Protein AF-V9G722-F1 (afdb_monomer)

pLDDT: mean 84.51, std 16.1, range [33.47, 98.25]

Secondary structure (DSSP, 8-state):
--HHHHHHHHHHIIIIIHHHHHHHHHHHHHHH---TTSHIIIIIIHHHHHHHHHTHHHHHHHHHH--TTTS-HHHHHHHHHHHHHHHHHHHHHHHHHH-TT---BTTB-SSPB--TT-SS-EEE-SSSS---EEE-HHHHHHHHHHHHHHHHHHTTTS-GGGGHHHHHHHHHHHHHHHHHHHGGGS-HHHHHHHHHTTTTHHHHHHHHHHHHHHHHHHHHHHHHHHTS--TT-----

Radius of gyration: 19.18 Å; Cα contacts (8 Å, |Δi|>4): 293; chains: 1; bounding box: 49×42×54 Å

Solvent-accessible surface area (backbone atoms only — not comparable to full-atom values): 12661 Å² total; per-residue (Å²): 139,56,71,71,57,48,52,51,33,19,48,38,10,46,74,44,31,48,55,51,39,52,53,50,51,50,52,48,33,72,73,74,49,83,53,80,85,37,58,67,42,49,18,46,48,44,28,49,46,46,62,55,42,44,45,44,64,49,51,52,48,35,67,77,66,68,40,57,67,75,53,52,54,65,53,28,27,50,54,17,19,24,13,14,46,22,33,46,51,49,52,53,50,49,44,51,76,72,38,99,79,59,48,83,50,102,87,51,49,90,43,83,42,72,54,99,83,50,93,62,52,28,34,58,45,91,53,100,72,55,80,42,33,30,64,35,51,25,56,48,34,14,43,26,29,32,30,44,30,50,25,56,61,38,42,88,82,44,57,80,66,41,64,51,49,24,55,53,46,44,53,48,44,29,45,34,46,16,46,64,61,28,46,93,70,48,62,66,72,59,54,52,52,38,49,76,65,39,29,32,65,44,51,60,59,50,40,50,53,51,48,53,55,47,52,52,49,54,50,51,53,54,58,46,41,78,72,75,47,82,86,78,71,72,78,85,129

Nearest PDB structures (foldseek):
  6n4n-assembly1_F  TM=2.565E-01  e=4.577E+00  synthetic construct

Structure (mmCIF, N/CA/C/O backbone):
data_AF-V9G722-F1
#
_entry.id   AF-V9G722-F1
#
loop_
_atom_site.group_PDB
_atom_site.id
_atom_site.type_symbol
_atom_site.label_atom_id
_atom_site.label_alt_id
_atom_site.label_comp_id
_atom_site.label_asym_id
_atom_site.label_entity_id
_atom_site.label_seq_id
_atom_site.pdbx_PDB_ins_code
_atom_site.Cartn_x
_atom_site.Cartn_y
_atom_site.Cartn_z
_atom_site.occupancy
_atom_site.B_iso_or_equiv
_atom_site.auth_seq_id
_atom_site.auth_comp_id
_atom_site.auth_asym_id
_atom_site.auth_atom_id
_atom_site.pdbx_PDB_model_num
ATOM 1 N N . MET A 1 1 ? -3.765 6.484 19.184 1.00 76.06 1 MET A N 1
ATOM 2 C CA . MET A 1 1 ? -2.367 6.021 18.982 1.00 76.06 1 MET A CA 1
ATOM 3 C C . MET A 1 1 ? -1.368 7.039 19.525 1.00 76.06 1 MET A C 1
ATOM 5 O O . MET A 1 1 ? -1.721 8.205 19.628 1.00 76.06 1 MET A O 1
ATOM 9 N N . THR A 1 2 ? -0.140 6.633 19.873 1.00 87.81 2 THR A N 1
ATOM 10 C CA . THR A 1 2 ? 0.937 7.585 20.237 1.00 87.81 2 THR A CA 1
ATOM 11 C C . THR A 1 2 ? 1.828 7.900 19.034 1.00 87.81 2 THR A C 1
ATOM 13 O O . THR A 1 2 ? 2.028 7.040 18.177 1.00 87.81 2 THR A O 1
ATOM 16 N N . TRP A 1 3 ? 2.430 9.094 18.994 1.00 88.62 3 TRP A N 1
ATOM 17 C CA . TRP A 1 3 ? 3.387 9.478 17.944 1.00 88.62 3 TRP A CA 1
ATOM 18 C C . TRP A 1 3 ? 4.541 8.487 17.797 1.00 88.62 3 TRP A C 1
ATOM 20 O O . TRP A 1 3 ? 4.890 8.114 16.683 1.00 88.62 3 TRP A O 1
ATOM 30 N N . LYS A 1 4 ? 5.059 7.972 18.918 1.00 93.25 4 LYS A N 1
ATOM 31 C CA . LYS A 1 4 ? 6.102 6.939 18.925 1.00 93.25 4 LYS A CA 1
ATOM 32 C C . LYS A 1 4 ? 5.703 5.703 18.111 1.00 93.25 4 LYS A C 1
ATOM 34 O O . LYS A 1 4 ? 6.533 5.160 17.392 1.00 93.25 4 LYS A O 1
ATOM 39 N N . GLN A 1 5 ? 4.453 5.252 18.219 1.00 91.12 5 GLN A N 1
ATOM 40 C CA . GLN A 1 5 ? 3.974 4.085 17.471 1.00 91.12 5 GLN A CA 1
ATOM 41 C C . GLN A 1 5 ? 3.905 4.377 15.974 1.00 91.12 5 GLN A C 1
ATOM 43 O O . GLN A 1 5 ? 4.402 3.581 15.186 1.00 91.12 5 GLN A O 1
ATOM 48 N N . VAL A 1 6 ? 3.359 5.532 15.590 1.00 92.75 6 VAL A N 1
ATOM 49 C CA . VAL A 1 6 ? 3.295 5.948 14.181 1.00 92.75 6 VAL A CA 1
ATOM 50 C C . VAL A 1 6 ? 4.702 6.044 13.584 1.00 92.75 6 VAL A C 1
ATOM 52 O O . VAL A 1 6 ? 4.952 5.480 12.523 1.00 92.75 6 VAL A O 1
ATOM 55 N N . SER A 1 7 ? 5.656 6.659 14.291 1.00 94.69 7 SER A N 1
ATOM 56 C CA . SER A 1 7 ? 7.052 6.735 13.843 1.00 94.69 7 SER A CA 1
ATOM 57 C C . SER A 1 7 ? 7.698 5.358 13.676 1.00 94.69 7 SER A C 1
ATOM 59 O O . SER A 1 7 ? 8.423 5.148 12.710 1.00 94.69 7 SER A O 1
ATOM 61 N N . LEU A 1 8 ? 7.426 4.400 14.569 1.00 96.12 8 LEU A N 1
ATOM 62 C CA . LEU A 1 8 ? 7.925 3.027 14.420 1.00 96.12 8 LEU A CA 1
ATOM 63 C C . LEU A 1 8 ? 7.348 2.335 13.182 1.00 96.12 8 LEU A C 1
ATOM 65 O O . LEU A 1 8 ? 8.068 1.612 12.500 1.00 96.12 8 LEU A O 1
ATOM 69 N N . PHE A 1 9 ? 6.078 2.579 12.863 1.00 97.31 9 PHE A N 1
ATOM 70 C CA . PHE A 1 9 ? 5.470 2.072 11.637 1.00 97.31 9 PHE A CA 1
ATOM 71 C C . PHE A 1 9 ? 6.101 2.697 10.387 1.00 97.31 9 PHE A C 1
ATOM 73 O O . PHE A 1 9 ? 6.429 1.966 9.455 1.00 97.31 9 PHE A O 1
ATOM 80 N N . VAL A 1 10 ? 6.373 4.005 10.387 1.00 97.44 10 VAL A N 1
ATOM 81 C CA . VAL A 1 10 ? 7.139 4.649 9.303 1.00 97.44 10 VAL A CA 1
ATOM 82 C C . VAL A 1 10 ? 8.514 3.999 9.154 1.00 97.44 10 VAL A C 1
ATOM 84 O O . VAL A 1 10 ? 8.883 3.566 8.065 1.00 97.44 10 VAL A O 1
ATOM 87 N N . LEU A 1 11 ? 9.251 3.844 10.255 1.00 97.62 11 LEU A N 1
ATOM 88 C CA . LEU A 1 11 ? 10.562 3.196 10.236 1.00 97.62 11 LEU A CA 1
ATOM 89 C C . LEU A 1 11 ? 10.492 1.745 9.758 1.00 97.62 11 LEU A C 1
ATOM 91 O O . LEU A 1 11 ? 11.414 1.297 9.088 1.00 97.62 11 LEU A O 1
ATOM 95 N N . SER A 1 12 ? 9.412 1.018 10.045 1.00 97.62 12 SER A N 1
ATOM 96 C CA . SER A 1 12 ? 9.244 -0.352 9.555 1.00 97.62 12 SER A CA 1
ATOM 97 C C . SER A 1 12 ? 9.137 -0.422 8.028 1.00 97.62 12 SER A C 1
ATOM 99 O O . SER A 1 12 ? 9.677 -1.351 7.433 1.00 97.62 12 SER A O 1
ATOM 101 N N . GLY A 1 13 ? 8.551 0.589 7.375 1.00 96.56 13 GLY A N 1
ATOM 102 C CA . GLY A 1 13 ? 8.557 0.701 5.914 1.00 96.56 13 GLY A CA 1
ATOM 103 C C . GLY A 1 13 ? 9.975 0.751 5.337 1.00 96.56 13 GLY A C 1
ATOM 104 O O . GLY A 1 13 ? 10.291 0.055 4.377 1.00 96.56 13 GLY A O 1
ATOM 105 N N . VAL A 1 14 ? 10.858 1.515 5.985 1.00 95.75 14 VAL A N 1
ATOM 106 C CA . VAL A 1 14 ? 12.261 1.670 5.567 1.00 95.75 14 VAL A CA 1
ATOM 107 C C . VAL A 1 14 ? 13.105 0.448 5.935 1.00 95.75 14 VAL A C 1
ATOM 109 O O . VAL A 1 14 ? 13.835 -0.086 5.108 1.00 95.75 14 VAL A O 1
ATOM 112 N N . LEU A 1 15 ? 13.043 0.028 7.198 1.00 96.81 15 LEU A N 1
ATOM 113 C CA . LEU A 1 15 ? 14.004 -0.900 7.801 1.00 96.81 15 LEU A CA 1
ATOM 114 C C . LEU A 1 15 ? 13.581 -2.366 7.712 1.00 96.81 15 LEU A C 1
ATOM 116 O O . LEU A 1 15 ? 14.409 -3.244 7.934 1.00 96.81 15 LEU A O 1
ATOM 120 N N . VAL A 1 16 ? 12.306 -2.639 7.431 1.00 96.56 16 VAL A N 1
ATOM 121 C CA . VAL A 1 16 ? 11.767 -4.004 7.379 1.00 96.56 16 VAL A CA 1
ATOM 122 C C . VAL A 1 16 ? 11.217 -4.302 5.994 1.00 96.56 16 VAL A C 1
ATOM 124 O O . VAL A 1 16 ? 11.691 -5.233 5.351 1.00 96.56 16 VAL A O 1
ATOM 127 N N . VAL A 1 17 ? 10.264 -3.505 5.507 1.00 97.50 17 VAL A N 1
ATOM 128 C CA . VAL A 1 17 ? 9.564 -3.797 4.247 1.00 97.50 17 VAL A CA 1
ATOM 129 C C . VAL A 1 17 ? 10.535 -3.805 3.065 1.00 97.50 17 VAL A C 1
ATOM 131 O O . VAL A 1 17 ? 10.601 -4.806 2.358 1.00 97.50 17 VAL A O 1
ATOM 134 N N . ILE A 1 18 ? 11.346 -2.756 2.886 1.00 94.81 18 ILE A N 1
ATOM 135 C CA . ILE A 1 18 ? 12.300 -2.681 1.764 1.00 94.81 18 ILE A CA 1
ATOM 136 C C . ILE A 1 18 ? 13.324 -3.831 1.773 1.00 94.81 18 ILE A C 1
ATOM 138 O O . ILE A 1 18 ? 13.440 -4.513 0.749 1.00 94.81 18 ILE A O 1
ATOM 142 N N . PRO A 1 19 ? 14.062 -4.105 2.872 1.00 96.25 19 PRO A N 1
ATOM 143 C CA . PRO A 1 19 ? 15.003 -5.224 2.897 1.00 96.25 19 PRO A CA 1
ATOM 144 C C . PRO A 1 19 ? 14.339 -6.573 2.625 1.00 96.25 19 PRO A C 1
ATOM 146 O O . PRO A 1 19 ? 14.885 -7.367 1.861 1.00 96.25 19 PRO A O 1
ATOM 149 N N . LEU A 1 20 ? 13.150 -6.820 3.188 1.00 97.31 20 LEU A N 1
ATOM 150 C CA . LEU A 1 20 ? 12.414 -8.061 2.950 1.00 97.31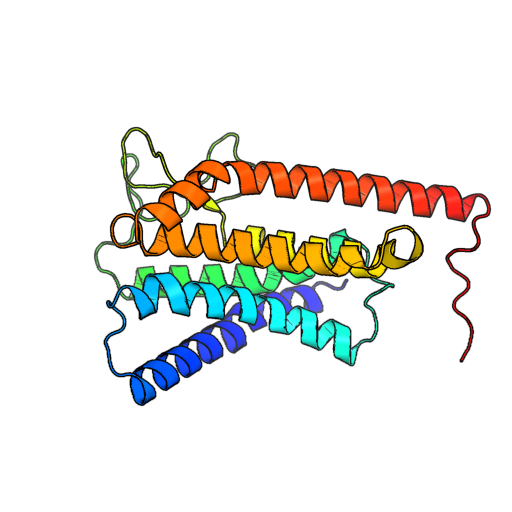 20 LEU A CA 1
ATOM 151 C C . LEU A 1 20 ? 11.995 -8.207 1.487 1.00 97.31 20 LEU A C 1
ATOM 153 O O . LEU A 1 20 ? 12.176 -9.287 0.920 1.00 97.31 20 LEU A O 1
ATOM 157 N N . THR A 1 21 ? 11.482 -7.142 0.864 1.00 96.56 21 THR A N 1
ATOM 158 C CA . THR A 1 21 ? 11.161 -7.136 -0.569 1.00 96.56 21 THR A CA 1
ATOM 159 C C . THR A 1 21 ? 12.399 -7.483 -1.385 1.00 96.56 21 THR A C 1
ATOM 161 O O . THR A 1 21 ? 12.358 -8.397 -2.206 1.00 96.56 21 THR A O 1
ATOM 164 N N . ASN A 1 22 ? 13.520 -6.810 -1.121 1.00 95.38 22 ASN A N 1
ATOM 165 C CA . ASN A 1 22 ? 14.755 -7.013 -1.870 1.00 95.38 22 ASN A CA 1
ATOM 166 C C . ASN A 1 22 ? 15.293 -8.447 -1.713 1.00 95.38 22 ASN A C 1
ATOM 168 O O . ASN A 1 22 ? 15.587 -9.107 -2.707 1.00 95.38 22 ASN A O 1
ATOM 172 N N . TRP A 1 23 ? 15.356 -8.979 -0.489 1.00 97.50 23 TRP A N 1
ATOM 173 C CA . TRP A 1 23 ? 15.778 -10.365 -0.258 1.00 97.50 23 TRP A CA 1
ATOM 174 C C . TRP A 1 23 ? 14.848 -11.384 -0.909 1.00 97.50 23 TRP A C 1
ATOM 176 O O . TRP A 1 23 ? 15.321 -12.378 -1.455 1.00 97.50 23 TRP A O 1
ATOM 186 N N . THR A 1 24 ? 13.539 -11.131 -0.891 1.00 97.88 24 THR A N 1
ATOM 187 C CA . THR A 1 24 ? 12.566 -12.015 -1.544 1.00 97.88 24 THR A CA 1
ATOM 188 C C . THR A 1 24 ? 12.768 -12.006 -3.057 1.00 97.88 24 THR A C 1
ATOM 190 O O . THR A 1 24 ? 12.855 -13.072 -3.657 1.00 97.88 24 THR A O 1
ATOM 193 N N . MET A 1 25 ? 12.935 -10.829 -3.668 1.00 97.31 25 MET A N 1
ATOM 194 C CA . MET A 1 25 ? 13.204 -10.707 -5.104 1.00 97.31 25 MET A CA 1
ATOM 195 C C . MET A 1 25 ? 14.528 -11.359 -5.507 1.00 97.31 25 MET A C 1
ATOM 197 O O . MET A 1 25 ? 14.557 -12.112 -6.476 1.00 97.31 25 MET A O 1
ATOM 201 N N . GLN A 1 26 ? 15.598 -11.160 -4.732 1.00 96.62 26 GLN A N 1
ATOM 202 C CA . GLN A 1 26 ? 16.870 -11.851 -4.957 1.00 96.62 26 GLN A CA 1
ATOM 203 C C . GLN A 1 26 ? 16.709 -13.372 -4.863 1.00 96.62 26 GLN A C 1
ATOM 205 O O . GLN A 1 26 ? 17.216 -14.095 -5.714 1.00 96.62 26 GLN A O 1
ATOM 210 N N . GLY A 1 27 ? 15.968 -13.867 -3.869 1.00 97.44 27 GLY A N 1
ATOM 211 C CA . GLY A 1 27 ? 15.646 -15.288 -3.747 1.00 97.44 27 GLY A CA 1
ATOM 212 C C . GLY A 1 27 ? 14.896 -15.825 -4.969 1.00 97.44 27 GLY A C 1
ATOM 213 O O . GLY A 1 27 ? 15.238 -16.889 -5.480 1.00 97.44 27 GLY A O 1
ATOM 214 N N . LEU A 1 28 ? 13.924 -15.071 -5.487 1.00 97.50 28 LEU A N 1
ATOM 215 C CA . LEU A 1 28 ? 13.210 -15.433 -6.712 1.00 97.50 28 LEU A CA 1
ATOM 216 C C . LEU A 1 28 ? 14.140 -15.457 -7.931 1.00 97.50 28 LEU A C 1
ATOM 218 O O . LEU A 1 28 ? 14.084 -16.416 -8.696 1.00 97.50 28 LEU A O 1
ATOM 222 N N . HIS A 1 29 ? 15.032 -14.475 -8.093 1.00 97.62 29 HIS A N 1
ATOM 223 C CA . HIS A 1 29 ? 16.035 -14.484 -9.170 1.00 97.62 29 HIS A CA 1
ATOM 224 C C . HIS A 1 29 ? 17.014 -15.652 -9.054 1.00 97.62 29 HIS A C 1
ATOM 226 O O . HIS A 1 29 ? 17.414 -16.212 -10.069 1.00 97.62 29 HIS A O 1
ATOM 232 N N . LEU A 1 30 ? 17.372 -16.069 -7.837 1.00 97.12 30 LEU A N 1
ATOM 233 C CA . LEU A 1 30 ? 18.212 -17.250 -7.623 1.00 97.12 30 LEU A CA 1
ATOM 234 C C . LEU A 1 30 ? 17.506 -18.553 -8.029 1.00 97.12 30 LEU A C 1
ATOM 236 O O . LEU A 1 30 ? 18.159 -19.461 -8.537 1.00 97.12 30 LEU A O 1
ATOM 240 N N . ILE A 1 31 ? 16.192 -18.655 -7.806 1.00 97.00 31 ILE A N 1
ATOM 241 C CA . ILE A 1 31 ? 15.407 -19.868 -8.090 1.00 97.00 31 ILE A CA 1
ATOM 242 C C . ILE A 1 31 ? 15.002 -19.947 -9.566 1.00 97.00 31 ILE A C 1
ATOM 244 O O . ILE A 1 31 ? 15.107 -21.007 -10.179 1.00 97.00 31 ILE A O 1
ATOM 248 N N . PHE A 1 32 ? 14.519 -18.841 -10.132 1.00 95.50 32 PHE A N 1
ATOM 249 C CA . PHE A 1 32 ? 13.920 -18.798 -11.469 1.00 95.50 32 PHE A CA 1
ATOM 250 C C . PHE A 1 32 ? 14.856 -18.226 -12.544 1.00 95.50 32 PHE A C 1
ATOM 252 O O . PHE A 1 32 ? 14.539 -18.301 -13.730 1.00 95.50 32 PHE A O 1
ATOM 259 N N . GLY A 1 33 ? 16.012 -17.682 -12.155 1.00 92.94 33 GLY A N 1
ATOM 260 C CA . GLY A 1 33 ? 16.862 -16.885 -13.038 1.00 92.94 33 GLY A CA 1
ATOM 261 C C . GLY A 1 33 ? 16.258 -15.506 -13.324 1.00 92.94 33 GLY A C 1
ATOM 262 O O . GLY A 1 33 ? 15.240 -15.127 -12.749 1.00 92.94 33 GLY A O 1
ATOM 263 N N . GLY A 1 34 ? 16.888 -14.749 -14.224 1.00 92.50 34 GLY A N 1
ATOM 264 C CA . GLY A 1 34 ? 16.396 -13.450 -14.694 1.00 92.50 34 GLY A CA 1
ATOM 265 C C . GLY A 1 34 ? 17.150 -12.241 -14.144 1.00 92.50 34 GLY A C 1
ATOM 266 O O . GLY A 1 34 ? 18.122 -12.358 -13.398 1.00 92.50 34 GLY A O 1
ATOM 267 N N . GLN A 1 35 ? 16.709 -11.063 -14.571 1.00 92.50 35 GLN A N 1
ATOM 268 C CA . GLN A 1 35 ? 17.260 -9.766 -14.197 1.00 92.50 35 GLN A CA 1
ATOM 269 C C . GLN A 1 35 ? 16.183 -8.887 -13.564 1.00 92.50 35 GLN A C 1
ATOM 271 O O . GLN A 1 35 ? 14.987 -9.036 -13.814 1.00 92.50 35 GLN A O 1
ATOM 276 N N . THR A 1 36 ? 16.614 -7.892 -12.789 1.00 89.56 36 THR A N 1
ATOM 277 C CA . THR A 1 36 ? 15.716 -6.895 -12.190 1.00 89.56 36 THR A CA 1
ATOM 278 C C . THR A 1 36 ? 14.928 -6.093 -13.229 1.00 89.56 36 THR A C 1
ATOM 280 O O . THR A 1 36 ? 13.918 -5.497 -12.884 1.00 89.56 36 THR A O 1
ATOM 283 N N . THR A 1 37 ? 15.347 -6.086 -14.496 1.00 90.38 37 THR A N 1
ATOM 284 C CA . THR A 1 37 ? 14.694 -5.392 -15.618 1.00 90.38 37 THR A CA 1
ATOM 285 C C . THR A 1 37 ? 13.649 -6.240 -16.354 1.00 90.38 37 THR A C 1
ATOM 287 O O . THR A 1 37 ? 12.934 -5.714 -17.221 1.00 90.38 37 THR A O 1
ATOM 290 N N . ASP A 1 38 ? 13.532 -7.530 -16.029 1.00 94.69 38 ASP A N 1
ATOM 291 C CA . ASP A 1 38 ? 12.568 -8.438 -16.650 1.00 94.69 38 ASP A CA 1
ATOM 292 C C . ASP A 1 38 ? 11.140 -8.096 -16.225 1.00 94.69 38 ASP A C 1
ATOM 294 O O . ASP A 1 38 ? 10.874 -7.896 -15.041 1.00 94.69 38 ASP A O 1
ATOM 298 N N . THR A 1 39 ? 10.190 -8.101 -17.167 1.00 94.88 39 THR A N 1
ATOM 299 C CA . THR A 1 39 ? 8.793 -7.704 -16.908 1.00 94.88 39 THR A CA 1
ATOM 300 C C . THR A 1 39 ? 8.170 -8.472 -15.740 1.00 94.88 39 THR A C 1
ATOM 302 O O . THR A 1 39 ? 7.556 -7.867 -14.867 1.00 94.88 39 THR A O 1
ATOM 305 N N . TRP A 1 40 ? 8.371 -9.791 -15.669 1.00 95.38 40 TRP A N 1
ATOM 306 C CA . TRP A 1 40 ? 7.839 -10.604 -14.570 1.00 95.38 40 TRP A CA 1
ATOM 307 C C . TRP A 1 40 ? 8.402 -10.176 -13.202 1.00 95.38 40 TRP A C 1
ATOM 309 O O . TRP A 1 40 ? 7.700 -10.260 -12.197 1.00 95.38 40 TRP A O 1
ATOM 319 N N . SER A 1 41 ? 9.646 -9.686 -13.169 1.00 96.06 41 SER A N 1
ATOM 320 C CA . SER A 1 41 ? 10.330 -9.255 -11.955 1.00 96.06 41 SER A CA 1
ATOM 321 C C . SER A 1 41 ? 9.768 -7.919 -11.480 1.00 96.06 41 SER A C 1
ATOM 323 O O . SER A 1 41 ? 9.082 -7.875 -10.463 1.00 96.06 41 SER A O 1
ATOM 325 N N . PHE A 1 42 ? 10.019 -6.834 -12.217 1.00 94.19 42 PHE A N 1
ATOM 326 C CA . PHE A 1 42 ? 9.735 -5.483 -11.714 1.00 94.19 42 PHE A CA 1
ATOM 327 C C . PHE A 1 42 ? 8.274 -5.041 -11.871 1.00 94.19 42 PHE A C 1
ATOM 329 O O . PHE A 1 42 ? 7.818 -4.190 -11.111 1.00 94.19 42 PHE A O 1
ATOM 336 N N . ALA A 1 43 ? 7.536 -5.595 -12.839 1.00 94.56 43 ALA A N 1
ATOM 337 C CA . ALA A 1 43 ? 6.155 -5.196 -13.111 1.00 94.56 43 ALA A CA 1
ATOM 338 C C . ALA A 1 43 ? 5.112 -6.145 -12.516 1.00 94.56 43 ALA A C 1
ATOM 340 O O . ALA A 1 43 ? 3.948 -5.775 -12.439 1.00 94.56 43 ALA A O 1
ATOM 341 N N . VAL A 1 44 ? 5.497 -7.357 -12.098 1.00 95.88 44 VAL A N 1
ATOM 342 C CA . VAL A 1 44 ? 4.548 -8.331 -11.534 1.00 95.88 44 VAL A CA 1
ATOM 343 C C . VAL A 1 44 ? 4.939 -8.721 -10.113 1.00 95.88 44 VAL A C 1
ATOM 345 O O . VAL A 1 44 ? 4.181 -8.457 -9.184 1.00 95.88 44 VAL A O 1
ATOM 348 N N . MET A 1 45 ? 6.114 -9.325 -9.909 1.00 97.50 45 MET A N 1
ATOM 349 C CA . MET A 1 45 ? 6.483 -9.850 -8.586 1.00 97.50 45 MET A CA 1
ATOM 350 C C . MET A 1 45 ? 6.801 -8.750 -7.583 1.00 97.50 45 MET A C 1
ATOM 352 O O . MET A 1 45 ? 6.331 -8.821 -6.449 1.00 97.50 45 MET A O 1
ATOM 356 N N . THR A 1 46 ? 7.533 -7.718 -8.001 1.00 96.62 46 THR A N 1
ATOM 357 C CA . THR A 1 46 ? 7.858 -6.578 -7.141 1.00 96.62 46 THR A CA 1
ATOM 358 C C . THR A 1 46 ? 6.591 -5.907 -6.576 1.00 96.62 46 THR A C 1
ATOM 360 O O . THR A 1 46 ? 6.472 -5.887 -5.352 1.00 96.62 46 THR A O 1
ATOM 363 N N . PRO A 1 47 ? 5.594 -5.472 -7.379 1.00 96.69 47 PRO A N 1
ATOM 364 C CA . PRO A 1 47 ? 4.347 -4.904 -6.856 1.00 96.69 47 PRO A CA 1
ATOM 365 C C . PRO A 1 47 ? 3.608 -5.817 -5.874 1.00 96.69 47 PRO A C 1
ATOM 367 O O . PRO A 1 47 ? 3.181 -5.363 -4.815 1.00 96.69 47 PRO A O 1
ATOM 370 N N . ILE A 1 48 ? 3.492 -7.116 -6.182 1.00 97.94 48 ILE A N 1
ATOM 371 C CA . ILE A 1 48 ? 2.824 -8.083 -5.296 1.00 97.94 48 ILE A CA 1
ATOM 372 C C . ILE A 1 48 ? 3.518 -8.135 -3.936 1.00 97.94 48 ILE A C 1
ATOM 374 O O . ILE A 1 48 ? 2.868 -8.017 -2.897 1.00 97.94 48 ILE A O 1
ATOM 378 N N . ILE A 1 49 ? 4.837 -8.325 -3.939 1.00 98.06 49 ILE A N 1
ATOM 379 C CA . ILE A 1 49 ? 5.621 -8.480 -2.714 1.00 98.06 49 ILE A CA 1
ATOM 380 C C . ILE A 1 49 ? 5.604 -7.187 -1.903 1.00 98.06 49 ILE A C 1
ATOM 382 O O . ILE A 1 49 ? 5.424 -7.231 -0.687 1.00 98.06 49 ILE A O 1
ATOM 386 N N . GLU A 1 50 ? 5.746 -6.041 -2.562 1.00 97.69 50 GLU A N 1
ATOM 387 C CA . GLU A 1 50 ? 5.740 -4.744 -1.900 1.00 97.69 50 GLU A CA 1
ATOM 388 C C . GLU A 1 50 ? 4.406 -4.441 -1.226 1.00 97.69 50 GLU A C 1
ATOM 390 O O . GLU A 1 50 ? 4.402 -4.111 -0.040 1.00 97.69 50 GLU A O 1
ATOM 395 N N . GLU A 1 51 ? 3.276 -4.588 -1.925 1.00 97.88 51 GLU A N 1
ATOM 396 C CA . GLU A 1 51 ? 1.965 -4.326 -1.320 1.00 97.88 51 GLU A CA 1
ATOM 397 C C . GLU A 1 51 ? 1.652 -5.306 -0.180 1.00 97.88 51 GLU A C 1
ATOM 399 O O . GLU A 1 51 ? 1.118 -4.906 0.855 1.00 97.88 51 GLU A O 1
ATOM 404 N N . VAL A 1 52 ? 2.045 -6.579 -0.305 1.00 98.00 52 VAL A N 1
ATOM 405 C CA . VAL A 1 52 ? 1.859 -7.572 0.766 1.00 98.00 52 VAL A CA 1
ATOM 406 C C . VAL A 1 52 ? 2.724 -7.246 1.986 1.00 98.00 52 VAL A C 1
ATOM 408 O O . VAL A 1 52 ? 2.227 -7.234 3.115 1.00 98.00 52 VAL A O 1
ATOM 411 N N . TYR A 1 53 ? 4.014 -6.960 1.798 1.00 98.25 53 TYR A N 1
ATOM 412 C CA . TYR A 1 53 ? 4.919 -6.692 2.916 1.00 98.25 53 TYR A CA 1
ATOM 413 C C . TYR A 1 53 ? 4.670 -5.341 3.586 1.00 98.25 53 TYR A C 1
ATOM 415 O O . TYR A 1 53 ? 4.892 -5.238 4.793 1.00 98.25 53 TYR A O 1
ATOM 423 N N . LYS A 1 54 ? 4.125 -4.336 2.889 1.00 97.56 54 LYS A N 1
ATOM 424 C CA . LYS A 1 54 ? 3.674 -3.078 3.523 1.00 97.56 54 LYS A CA 1
ATOM 425 C C . LYS A 1 54 ? 2.612 -3.309 4.601 1.00 97.56 54 LYS A C 1
ATOM 427 O O . LYS A 1 54 ? 2.542 -2.544 5.561 1.00 97.56 54 LYS A O 1
ATOM 432 N N . LEU A 1 55 ? 1.831 -4.385 4.496 1.00 97.56 55 LEU A N 1
ATOM 433 C CA . LEU A 1 55 ? 0.807 -4.752 5.480 1.00 97.56 55 LEU A CA 1
ATOM 434 C C . LEU A 1 55 ? 1.364 -5.569 6.655 1.00 97.56 55 LEU A C 1
ATOM 436 O O . LEU A 1 55 ? 0.688 -5.703 7.679 1.00 97.56 55 LEU A O 1
ATOM 440 N N . LEU A 1 56 ? 2.594 -6.085 6.553 1.00 97.12 56 LEU A N 1
ATOM 441 C CA . LEU A 1 56 ? 3.224 -6.906 7.589 1.00 97.12 56 LEU A CA 1
ATOM 442 C C . LEU A 1 56 ? 3.317 -6.188 8.952 1.00 97.12 56 LEU A C 1
ATOM 444 O O . LEU A 1 56 ? 2.941 -6.807 9.950 1.00 97.12 56 LEU A O 1
ATOM 448 N N . PRO A 1 57 ? 3.735 -4.907 9.054 1.00 96.75 57 PRO A N 1
ATOM 449 C CA . PRO A 1 57 ? 3.778 -4.201 10.337 1.00 96.75 57 PRO A CA 1
ATOM 450 C C . PRO A 1 57 ? 2.409 -4.126 11.022 1.00 96.75 57 PRO A C 1
ATOM 452 O O . PRO A 1 57 ? 2.304 -4.366 12.227 1.00 96.75 57 PRO A O 1
ATOM 455 N N . LEU A 1 58 ? 1.348 -3.859 10.251 1.00 96.38 58 LEU A N 1
ATOM 456 C CA . LEU A 1 58 ? -0.022 -3.851 10.759 1.00 96.38 58 LEU A CA 1
ATOM 457 C C . LEU A 1 58 ? -0.446 -5.252 11.208 1.00 96.38 58 LEU A C 1
ATOM 459 O O . LEU A 1 58 ? -0.950 -5.403 12.318 1.00 96.38 58 LEU A O 1
ATOM 463 N N . ALA A 1 59 ? -0.200 -6.279 10.392 1.00 95.06 59 ALA A N 1
ATOM 464 C CA . ALA A 1 59 ? -0.542 -7.659 10.722 1.00 95.06 59 ALA A CA 1
ATOM 465 C C . ALA A 1 59 ? 0.133 -8.122 12.025 1.00 95.06 59 ALA A C 1
ATOM 467 O O . ALA A 1 59 ? -0.542 -8.629 12.923 1.00 95.06 59 ALA A O 1
ATOM 468 N N . LEU A 1 60 ? 1.441 -7.878 12.174 1.00 95.12 60 LEU A N 1
ATOM 469 C CA . LEU A 1 60 ? 2.191 -8.198 13.391 1.00 95.12 60 LEU A CA 1
ATOM 470 C C . LEU A 1 60 ? 1.644 -7.430 14.596 1.00 95.12 60 LEU A C 1
ATOM 472 O O . LEU A 1 60 ? 1.417 -8.013 15.657 1.00 95.12 60 LEU A O 1
ATOM 476 N N . PHE A 1 61 ? 1.376 -6.133 14.439 1.00 94.69 61 PHE A N 1
ATOM 477 C CA . PHE A 1 61 ? 0.803 -5.329 15.512 1.00 94.69 61 PHE A CA 1
ATOM 478 C C . PHE A 1 61 ? -0.553 -5.863 15.969 1.00 94.69 61 PHE A C 1
ATOM 480 O O . PHE A 1 61 ? -0.770 -6.014 17.171 1.00 94.69 61 PHE A O 1
ATOM 487 N N . LEU A 1 62 ? -1.460 -6.179 15.045 1.00 93.00 62 LEU A N 1
ATOM 488 C CA . LEU A 1 62 ? -2.778 -6.723 15.376 1.00 93.00 62 LEU A CA 1
ATOM 489 C C . LEU A 1 62 ? -2.676 -8.098 16.040 1.00 93.00 62 LEU A C 1
ATOM 491 O O . LEU A 1 62 ? -3.374 -8.345 17.024 1.00 93.00 62 LEU A O 1
ATOM 495 N N . PHE A 1 63 ? -1.775 -8.953 15.551 1.00 92.38 63 PHE A N 1
ATOM 496 C CA . PHE A 1 63 ? -1.539 -10.287 16.097 1.00 92.38 63 PHE A CA 1
ATOM 497 C C . PHE A 1 63 ? -1.029 -10.239 17.544 1.00 92.38 63 PHE A C 1
ATOM 499 O O . PHE A 1 63 ? -1.599 -10.886 18.424 1.00 92.38 63 PHE A O 1
ATOM 506 N N . PHE A 1 64 ? -0.001 -9.429 17.820 1.00 92.56 64 PHE A N 1
ATOM 507 C CA . PHE A 1 64 ? 0.599 -9.349 19.156 1.00 92.56 64 PHE A CA 1
ATOM 508 C C . PHE A 1 64 ? -0.214 -8.507 20.140 1.00 92.56 64 PHE A C 1
ATOM 510 O O . PHE A 1 64 ? -0.291 -8.844 21.319 1.00 92.56 64 PHE A O 1
ATOM 517 N N . SER A 1 65 ? -0.833 -7.415 19.684 1.00 88.19 65 SER A N 1
ATOM 518 C CA . SER A 1 65 ? -1.610 -6.541 20.570 1.00 88.19 65 SER A CA 1
ATOM 519 C C . SER A 1 65 ? -3.022 -7.060 20.839 1.00 88.19 65 SER A C 1
ATOM 521 O O . SER A 1 65 ? -3.626 -6.658 21.832 1.00 88.19 65 SER A O 1
ATOM 523 N N . ARG A 1 66 ? -3.562 -7.916 19.955 1.00 83.81 66 ARG A N 1
ATOM 524 C CA . ARG A 1 66 ? -4.966 -8.367 19.952 1.00 83.81 66 ARG A CA 1
ATOM 525 C C . ARG A 1 66 ? -5.976 -7.211 19.946 1.00 83.81 66 ARG A C 1
ATOM 527 O O . ARG A 1 66 ? -7.096 -7.347 20.425 1.00 83.81 66 ARG A O 1
ATOM 534 N N . ARG A 1 67 ? -5.590 -6.057 19.387 1.00 83.44 67 ARG A N 1
ATOM 535 C CA . ARG A 1 67 ? -6.382 -4.812 19.402 1.00 83.44 67 ARG A CA 1
ATOM 536 C C . ARG A 1 67 ? -7.293 -4.611 18.195 1.00 83.44 67 ARG A C 1
ATOM 538 O O . ARG A 1 67 ? -7.875 -3.536 18.076 1.00 83.44 67 ARG A O 1
ATOM 545 N N . ALA A 1 68 ? -7.456 -5.611 17.330 1.00 81.88 68 ALA A N 1
ATOM 546 C CA . ALA A 1 68 ? -8.140 -5.466 16.042 1.00 81.88 68 ALA A CA 1
ATOM 547 C C . ALA A 1 68 ? -9.539 -4.820 16.117 1.00 81.88 68 ALA A C 1
ATOM 549 O O . ALA A 1 68 ? -9.875 -3.988 15.279 1.00 81.88 68 ALA A O 1
ATOM 550 N N . THR A 1 69 ? -10.339 -5.121 17.136 1.00 80.81 69 THR A N 1
ATOM 551 C CA . THR A 1 69 ? -11.679 -4.528 17.303 1.00 80.81 69 THR A CA 1
ATOM 552 C C . THR A 1 69 ? -11.676 -3.208 18.081 1.00 80.81 69 THR A C 1
ATOM 554 O O . THR A 1 69 ? -12.644 -2.456 18.019 1.00 80.81 69 THR A O 1
ATOM 557 N N . SER A 1 70 ? -10.590 -2.897 18.794 1.00 84.06 70 SER A N 1
ATOM 558 C CA . SER A 1 70 ? -10.480 -1.709 19.659 1.00 84.06 70 SER A CA 1
ATOM 559 C C . SER A 1 70 ? -9.976 -0.452 18.943 1.00 84.06 70 SER A C 1
AT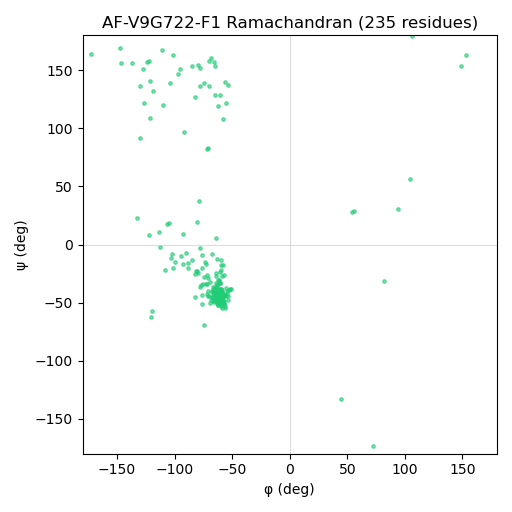OM 561 O O . SER A 1 70 ? -10.189 0.655 19.427 1.00 84.06 70 SER A O 1
ATOM 563 N N . LEU A 1 71 ? -9.308 -0.611 17.798 1.00 88.31 71 LEU A N 1
ATOM 564 C CA . LEU A 1 71 ? -8.816 0.499 16.978 1.00 88.31 71 LEU A CA 1
ATOM 565 C C . LEU A 1 71 ? -9.962 1.173 16.227 1.00 88.31 71 LEU A C 1
ATOM 567 O O . LEU A 1 71 ? -10.811 0.470 15.679 1.00 88.31 71 LEU A O 1
ATOM 571 N N . SER A 1 72 ? -9.959 2.506 16.149 1.00 90.31 72 SER A N 1
ATOM 572 C CA . SER A 1 72 ? -10.840 3.244 15.232 1.00 90.31 72 SER A CA 1
ATOM 573 C C . SER A 1 72 ? -10.436 3.006 13.774 1.00 90.31 72 SER A C 1
ATOM 575 O O . SER A 1 72 ? -9.298 2.619 13.496 1.00 90.31 72 SER A O 1
ATOM 577 N N . LEU A 1 73 ? -11.332 3.267 12.819 1.00 92.31 73 LEU A N 1
ATOM 578 C CA . LEU A 1 73 ? -10.973 3.192 11.397 1.00 92.31 73 LEU A CA 1
ATOM 579 C C . LEU A 1 73 ? -9.858 4.180 11.024 1.00 92.31 73 LEU A C 1
ATOM 581 O O . LEU A 1 73 ? -8.992 3.850 10.215 1.00 92.31 73 LEU A O 1
ATOM 585 N N . SER A 1 74 ? -9.811 5.343 11.675 1.00 91.56 74 SER A N 1
ATOM 586 C CA . SER A 1 74 ? -8.708 6.300 11.533 1.00 91.56 74 SER A CA 1
ATOM 587 C C . SER A 1 74 ? -7.377 5.730 12.012 1.00 91.56 74 SER A C 1
ATOM 589 O O . SER A 1 74 ? -6.351 5.961 11.379 1.00 91.56 74 SER A O 1
ATOM 591 N N . ASP A 1 75 ? -7.369 4.964 13.110 1.00 93.44 75 ASP A N 1
ATOM 592 C CA . ASP A 1 75 ? -6.148 4.301 13.576 1.00 93.44 75 ASP A CA 1
ATOM 593 C C . ASP A 1 75 ? -5.666 3.273 12.543 1.00 93.44 75 ASP A C 1
ATOM 595 O O . ASP A 1 75 ? -4.470 3.209 12.272 1.00 93.44 75 ASP A O 1
ATOM 599 N N . TYR A 1 76 ? -6.574 2.508 11.923 1.00 95.25 76 TYR A N 1
ATOM 600 C CA . TYR A 1 76 ? -6.224 1.594 10.827 1.00 95.25 76 TYR A CA 1
ATOM 601 C C . TYR A 1 76 ? -5.597 2.330 9.642 1.00 95.25 76 TYR A C 1
ATOM 603 O O . TYR A 1 76 ? -4.564 1.901 9.137 1.00 95.25 76 TYR A O 1
ATOM 611 N N . VAL A 1 77 ? -6.180 3.457 9.236 1.00 95.44 77 VAL A N 1
ATOM 612 C CA . VAL A 1 77 ? -5.657 4.300 8.152 1.00 95.44 77 VAL A CA 1
ATOM 613 C C . VAL A 1 77 ? -4.266 4.827 8.481 1.00 95.44 77 VAL A C 1
ATOM 615 O O . VAL A 1 77 ? -3.363 4.694 7.663 1.00 95.44 77 VAL A O 1
ATOM 618 N N . LEU A 1 78 ? -4.057 5.365 9.685 1.00 94.94 78 LEU A N 1
ATOM 619 C CA . LEU A 1 78 ? -2.755 5.887 10.108 1.00 94.94 78 LEU A CA 1
ATOM 620 C C . LEU A 1 78 ? -1.688 4.789 10.175 1.00 94.94 78 LEU A C 1
ATOM 622 O O . LEU A 1 78 ? -0.568 4.983 9.702 1.00 94.94 78 LEU A O 1
ATOM 626 N N . LEU A 1 79 ? -2.029 3.632 10.749 1.00 95.81 79 LEU A N 1
ATOM 627 C CA . LEU A 1 79 ? -1.114 2.496 10.857 1.00 95.81 79 LEU A CA 1
ATOM 628 C C . LEU A 1 79 ? -0.844 1.832 9.499 1.00 95.81 79 LEU A C 1
ATOM 630 O O . LEU A 1 79 ? 0.240 1.294 9.309 1.00 95.81 79 LEU A O 1
ATOM 634 N N . GLY A 1 80 ? -1.787 1.877 8.558 1.00 96.38 80 GLY A N 1
ATOM 635 C CA . GLY A 1 80 ? -1.591 1.411 7.183 1.00 96.38 80 GLY A CA 1
ATOM 636 C C . GLY A 1 80 ? -0.768 2.379 6.335 1.00 96.38 80 GLY A C 1
ATOM 637 O O . GLY A 1 80 ? 0.148 1.959 5.638 1.00 96.38 80 GLY A O 1
ATOM 638 N N . ALA A 1 81 ? -1.042 3.681 6.430 1.00 96.50 81 ALA A N 1
ATOM 639 C CA . ALA A 1 81 ? -0.316 4.712 5.691 1.00 96.50 81 ALA A CA 1
ATOM 640 C C . ALA A 1 81 ? 1.162 4.770 6.096 1.00 96.50 81 ALA A C 1
ATOM 642 O O . ALA A 1 81 ? 2.033 4.938 5.246 1.00 96.50 81 ALA A O 1
ATOM 643 N N . ALA A 1 82 ? 1.457 4.634 7.393 1.00 97.25 82 ALA A N 1
ATOM 644 C CA . ALA A 1 82 ? 2.788 4.880 7.937 1.00 97.25 82 ALA A CA 1
ATOM 645 C C . ALA A 1 82 ? 3.905 4.013 7.306 1.00 97.25 82 ALA A C 1
ATOM 647 O O . ALA A 1 82 ? 4.884 4.599 6.840 1.00 97.25 82 ALA A O 1
ATOM 648 N N . PRO A 1 83 ? 3.794 2.672 7.197 1.00 97.44 83 PRO A N 1
ATOM 649 C CA . PRO A 1 83 ? 4.778 1.863 6.477 1.00 97.44 83 PRO A CA 1
ATOM 650 C C . PRO A 1 83 ? 4.908 2.264 5.007 1.00 97.44 83 PRO A C 1
ATOM 652 O O . PRO A 1 83 ? 6.024 2.332 4.500 1.00 97.44 83 PRO A O 1
ATOM 655 N N . GLY A 1 84 ? 3.793 2.601 4.349 1.00 95.62 84 GLY A N 1
ATOM 656 C CA . GLY A 1 84 ? 3.794 3.127 2.985 1.00 95.62 84 GLY A CA 1
ATOM 657 C C . GLY A 1 84 ? 4.589 4.429 2.854 1.00 95.62 84 GLY A C 1
ATOM 658 O O . GLY A 1 84 ? 5.328 4.583 1.890 1.00 95.62 84 GLY A O 1
ATOM 659 N N . ILE A 1 85 ? 4.523 5.332 3.843 1.00 94.50 85 ILE A N 1
ATOM 660 C CA . ILE A 1 85 ? 5.302 6.588 3.865 1.00 94.50 85 ILE A CA 1
ATOM 661 C C . ILE A 1 85 ? 6.794 6.292 3.959 1.00 94.50 85 ILE A C 1
ATOM 663 O O . ILE A 1 85 ? 7.583 6.851 3.201 1.00 94.50 85 ILE A O 1
ATOM 667 N N . GLY A 1 86 ? 7.189 5.413 4.882 1.00 95.38 86 GLY A N 1
ATOM 668 C CA . GLY A 1 86 ? 8.589 5.023 5.026 1.00 95.38 86 GLY A CA 1
ATOM 669 C C . GLY A 1 86 ? 9.128 4.356 3.764 1.00 95.38 86 GLY A C 1
ATOM 670 O O . GLY A 1 86 ? 10.207 4.707 3.291 1.00 95.38 86 GLY A O 1
ATOM 671 N N . PHE A 1 87 ? 8.342 3.443 3.192 1.00 95.50 87 PHE A N 1
ATOM 672 C CA . PHE A 1 87 ? 8.668 2.765 1.944 1.00 95.50 87 PHE A CA 1
ATOM 673 C C . PHE A 1 87 ? 8.866 3.768 0.798 1.00 95.50 87 PHE A C 1
ATOM 675 O O . PHE A 1 87 ? 9.936 3.819 0.199 1.00 95.50 87 PHE A O 1
ATOM 682 N N . GLN A 1 88 ? 7.866 4.623 0.565 1.00 92.81 88 GLN A N 1
ATOM 683 C CA . GLN A 1 88 ? 7.875 5.684 -0.441 1.00 92.81 88 GLN A CA 1
ATOM 684 C C . GLN A 1 88 ? 9.094 6.596 -0.303 1.00 92.81 88 GLN A C 1
ATOM 686 O O . GLN A 1 88 ? 9.776 6.882 -1.282 1.00 92.81 88 GLN A O 1
ATOM 691 N N . PHE A 1 89 ? 9.382 7.047 0.918 1.00 91.00 89 PHE A N 1
ATOM 692 C CA . PHE A 1 89 ? 10.520 7.916 1.192 1.00 91.00 89 PHE A CA 1
ATOM 693 C C . PHE A 1 89 ? 11.844 7.265 0.781 1.00 91.00 89 PHE A C 1
ATOM 695 O O . PHE A 1 89 ? 12.653 7.885 0.092 1.00 91.00 89 PHE A O 1
ATOM 702 N N . ALA A 1 90 ? 12.073 6.023 1.200 1.00 91.69 90 ALA A N 1
ATOM 703 C CA . ALA A 1 90 ? 13.327 5.335 0.933 1.00 91.69 90 ALA A CA 1
ATOM 704 C C . ALA A 1 90 ? 13.463 4.900 -0.535 1.00 91.69 90 ALA A C 1
ATOM 706 O O . ALA A 1 90 ? 14.567 4.967 -1.078 1.00 91.69 90 ALA A O 1
ATOM 707 N N . GLU A 1 91 ? 12.366 4.527 -1.197 1.00 88.56 91 GLU A N 1
ATOM 708 C CA . GLU A 1 91 ? 12.355 4.257 -2.636 1.00 88.56 91 GLU A CA 1
ATOM 709 C C . GLU A 1 91 ? 12.726 5.513 -3.437 1.00 88.56 91 GLU A C 1
ATOM 711 O O . GLU A 1 91 ? 13.660 5.488 -4.241 1.00 88.56 91 GLU A O 1
ATOM 716 N N . GLU A 1 92 ? 12.054 6.634 -3.173 1.00 86.56 92 GLU A N 1
ATOM 717 C CA . GLU A 1 92 ? 12.322 7.908 -3.843 1.00 86.56 92 GLU A CA 1
ATOM 718 C C . GLU A 1 92 ? 13.748 8.399 -3.598 1.00 86.56 92 GLU A C 1
ATOM 720 O O . GLU A 1 92 ? 14.422 8.866 -4.520 1.00 86.56 92 GLU A O 1
ATOM 725 N N . LEU A 1 93 ? 14.237 8.264 -2.363 1.00 87.12 93 LEU A N 1
ATOM 726 C CA . LEU A 1 93 ? 15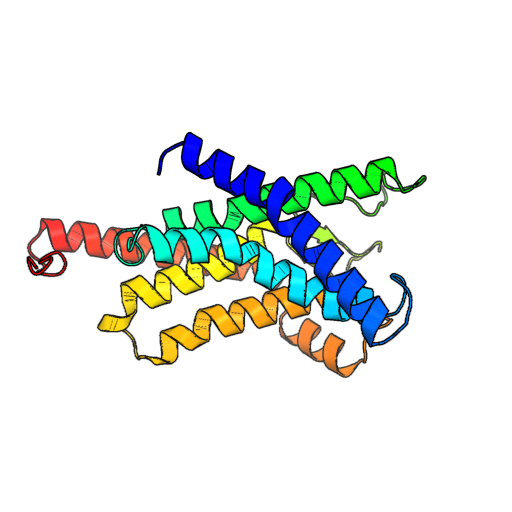.615 8.590 -2.021 1.00 87.12 93 LEU A CA 1
ATOM 727 C C . LEU A 1 93 ? 16.600 7.711 -2.802 1.00 87.12 93 LEU A C 1
ATOM 729 O O . LEU A 1 93 ? 17.558 8.227 -3.372 1.00 87.12 93 LEU A O 1
ATOM 733 N N . SER A 1 94 ? 16.357 6.401 -2.875 1.00 85.56 94 SER A N 1
ATOM 734 C CA . SER A 1 94 ? 17.211 5.472 -3.619 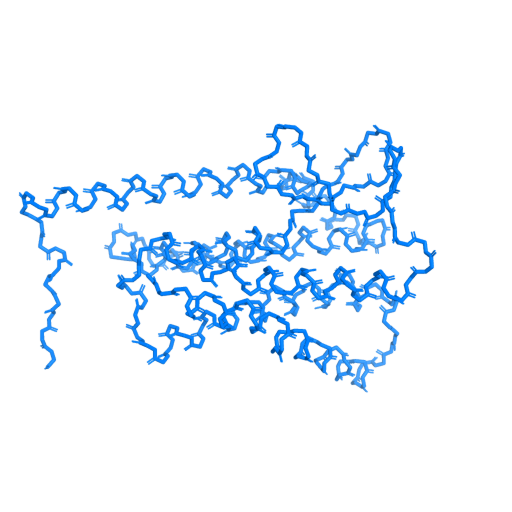1.00 85.56 94 SER A CA 1
ATOM 735 C C . SER A 1 94 ? 17.244 5.798 -5.114 1.00 85.56 94 SER A C 1
ATOM 737 O O . SER A 1 94 ? 18.328 5.869 -5.697 1.00 85.56 94 SER A O 1
ATOM 739 N N . ARG A 1 95 ? 16.088 6.082 -5.729 1.00 82.88 95 ARG A N 1
ATOM 740 C CA . ARG A 1 95 ? 16.001 6.479 -7.145 1.00 82.88 95 ARG A CA 1
ATOM 741 C C . ARG A 1 95 ? 16.806 7.749 -7.415 1.00 82.88 95 ARG A C 1
ATOM 743 O O . ARG A 1 95 ? 17.621 7.764 -8.331 1.00 82.88 95 ARG A O 1
ATOM 750 N N . ARG A 1 96 ? 16.682 8.770 -6.560 1.00 82.19 96 ARG A N 1
ATOM 751 C CA . ARG A 1 96 ? 17.452 10.028 -6.668 1.00 82.19 96 ARG A CA 1
ATOM 752 C C . ARG A 1 96 ? 18.959 9.836 -6.520 1.00 82.19 96 ARG A C 1
ATOM 754 O O . ARG A 1 96 ? 19.725 10.551 -7.155 1.00 82.19 96 ARG A O 1
ATOM 761 N N . LEU A 1 97 ? 19.389 8.898 -5.679 1.00 84.12 97 LEU A N 1
ATOM 762 C CA . LEU A 1 97 ? 20.811 8.620 -5.461 1.00 84.12 97 LEU A CA 1
ATOM 763 C C . LEU A 1 97 ? 21.433 7.758 -6.569 1.00 84.12 97 LEU A C 1
ATOM 765 O O . LEU A 1 97 ? 22.645 7.805 -6.757 1.00 84.12 97 LEU A O 1
ATOM 769 N N . THR A 1 98 ? 20.632 6.959 -7.278 1.00 83.81 98 THR A N 1
ATOM 770 C CA . THR A 1 98 ? 21.128 5.954 -8.236 1.00 83.81 98 THR A CA 1
ATOM 771 C C . THR A 1 98 ? 20.884 6.309 -9.701 1.00 83.81 98 THR A C 1
ATOM 773 O O . THR A 1 98 ? 21.593 5.803 -10.568 1.00 83.81 98 THR A O 1
ATOM 776 N N . GLN A 1 99 ? 19.917 7.178 -10.006 1.00 78.56 99 GLN A N 1
ATOM 777 C CA . GLN A 1 99 ? 19.543 7.530 -11.375 1.00 78.56 99 GLN A CA 1
ATOM 778 C C . GLN A 1 99 ? 19.962 8.967 -11.710 1.00 78.56 99 GLN A C 1
ATOM 780 O O . GLN A 1 99 ? 19.482 9.927 -11.114 1.00 78.56 99 GLN A O 1
ATOM 785 N N . SER A 1 100 ? 20.811 9.127 -12.730 1.00 60.12 100 SER A N 1
ATOM 786 C CA . SER A 1 100 ? 21.382 10.419 -13.148 1.00 60.12 100 SER A CA 1
ATOM 787 C C . SER A 1 100 ? 20.375 11.420 -13.741 1.00 60.12 100 SER A C 1
ATOM 789 O O . SER A 1 100 ? 20.733 12.575 -13.961 1.00 60.12 100 SER A O 1
ATOM 791 N N . HIS A 1 101 ? 19.124 11.007 -13.983 1.00 63.50 101 HIS A N 1
ATOM 792 C CA . HIS A 1 101 ? 18.060 11.826 -14.587 1.00 63.50 101 HIS A CA 1
ATOM 793 C C . HIS A 1 101 ? 16.719 11.746 -13.836 1.00 63.50 101 HIS A C 1
ATOM 795 O O . HIS A 1 101 ? 15.665 11.992 -14.416 1.00 63.50 101 HIS A O 1
ATOM 801 N N . TYR A 1 102 ? 16.737 11.391 -12.549 1.00 60.94 102 TYR A N 1
ATOM 802 C CA . TYR A 1 102 ? 15.525 11.337 -11.730 1.00 60.94 102 TYR A CA 1
ATOM 803 C C . TYR A 1 102 ? 15.303 12.681 -11.020 1.00 60.94 102 TYR A C 1
ATOM 805 O O . TYR A 1 102 ? 15.925 12.970 -9.996 1.00 60.94 102 TYR A O 1
ATOM 813 N N . GLY A 1 103 ? 14.455 13.541 -11.592 1.00 56.03 103 GLY A N 1
ATOM 814 C CA . GLY A 1 103 ? 14.230 14.899 -11.093 1.00 56.03 103 GLY A CA 1
ATOM 815 C C . GLY A 1 103 ? 13.089 15.644 -11.792 1.00 56.03 103 GLY A C 1
ATOM 816 O O . GLY A 1 103 ? 12.625 15.240 -12.853 1.00 56.03 103 GLY A O 1
ATOM 817 N N . VAL A 1 104 ? 12.636 16.726 -11.151 1.00 52.25 104 VAL A N 1
ATOM 818 C CA . VAL A 1 104 ? 11.532 17.600 -11.586 1.00 52.25 104 VAL A CA 1
ATOM 819 C C . VAL A 1 104 ? 11.979 18.549 -12.696 1.00 52.25 104 VAL A C 1
ATOM 821 O O . VAL A 1 104 ? 12.990 19.237 -12.556 1.00 52.25 104 VAL A O 1
ATOM 824 N N . SER A 1 105 ? 11.150 18.701 -13.722 1.00 48.72 105 SER A N 1
ATOM 825 C CA . SER A 1 105 ? 11.045 19.941 -14.488 1.00 48.72 105 SER A CA 1
ATOM 826 C C . SER A 1 105 ? 9.594 20.427 -14.469 1.00 48.72 105 SER A C 1
ATOM 828 O O . SER A 1 105 ? 8.667 19.642 -14.284 1.00 48.72 105 SER A O 1
ATOM 830 N N . PHE A 1 106 ? 9.386 21.725 -14.695 1.00 44.72 106 PHE A N 1
ATOM 831 C CA . PHE A 1 106 ? 8.049 22.326 -14.813 1.00 44.72 106 PHE A CA 1
ATOM 832 C C . PHE A 1 106 ? 7.217 21.727 -15.971 1.00 44.72 106 PHE A C 1
ATOM 834 O O . PHE A 1 106 ? 6.017 21.956 -16.049 1.00 44.72 106 PHE A O 1
ATOM 841 N N . LEU A 1 107 ? 7.861 20.979 -16.877 1.00 48.44 107 LEU A N 1
ATOM 842 C CA . LEU A 1 107 ? 7.297 20.432 -18.113 1.00 48.44 107 LEU A CA 1
ATOM 843 C C . LEU A 1 107 ? 7.400 18.894 -18.196 1.00 48.44 107 LEU A C 1
ATOM 845 O O . LEU A 1 107 ? 7.136 18.332 -19.255 1.00 48.44 107 LEU A O 1
ATOM 849 N N . GLY A 1 108 ? 7.808 18.210 -17.120 1.00 52.47 108 GLY A N 1
ATOM 850 C CA . GLY A 1 108 ? 7.959 16.749 -17.099 1.00 52.47 108 GLY A CA 1
ATOM 851 C C . GLY A 1 108 ? 8.987 16.232 -16.090 1.00 52.47 108 GLY A C 1
ATOM 852 O O . GLY A 1 108 ? 9.838 16.986 -15.612 1.00 52.47 108 GLY A O 1
ATOM 853 N N . GLY A 1 109 ? 8.904 14.938 -15.782 1.00 55.94 109 GLY A N 1
ATOM 854 C CA . GLY A 1 109 ? 9.811 14.200 -14.902 1.00 55.94 109 GLY A CA 1
ATOM 855 C C . GLY A 1 109 ? 9.094 13.058 -14.173 1.00 55.94 109 GLY A C 1
ATOM 856 O O . GLY A 1 109 ? 7.903 13.144 -13.900 1.00 55.94 109 GLY A O 1
ATOM 857 N N . LYS A 1 110 ? 9.829 12.007 -13.791 1.00 57.44 110 LYS A N 1
ATOM 858 C CA . LYS A 1 110 ? 9.303 10.815 -13.088 1.00 57.44 110 LYS A CA 1
ATOM 859 C C . LYS A 1 110 ? 9.068 11.034 -11.591 1.00 57.44 110 LYS A C 1
ATOM 861 O O . LYS A 1 110 ? 9.402 10.174 -10.781 1.00 57.44 110 LYS A O 1
ATOM 866 N N . THR A 1 111 ? 8.603 12.212 -11.195 1.00 58.84 111 THR A N 1
ATOM 867 C CA . THR A 1 111 ? 8.503 12.586 -9.779 1.00 58.84 111 THR A CA 1
ATOM 868 C C . THR A 1 111 ? 7.090 12.463 -9.240 1.00 58.84 111 THR A C 1
ATOM 870 O O . THR A 1 111 ? 6.123 12.417 -9.984 1.00 58.84 111 THR A O 1
ATOM 873 N N . LEU A 1 112 ? 6.983 12.444 -7.916 1.00 62.91 112 LEU A N 1
ATOM 874 C CA . LEU A 1 112 ? 5.720 12.589 -7.217 1.00 62.91 112 LEU A CA 1
ATOM 875 C C . LEU A 1 112 ? 5.094 13.959 -7.509 1.00 62.91 112 LEU A C 1
ATOM 877 O O . LEU A 1 112 ? 5.697 14.985 -7.181 1.00 62.91 112 LEU A O 1
ATOM 881 N N . HIS A 1 113 ? 3.907 13.977 -8.104 1.00 65.31 113 HIS A N 1
ATOM 882 C CA . HIS A 1 113 ? 3.167 15.200 -8.386 1.00 65.31 113 HIS A CA 1
ATOM 883 C C . HIS A 1 113 ? 2.120 15.458 -7.299 1.00 65.31 113 HIS A C 1
ATOM 885 O O . HIS A 1 113 ? 1.550 14.537 -6.711 1.00 65.31 113 HIS A O 1
ATOM 891 N N . TRP A 1 114 ? 1.901 16.745 -7.040 1.00 54.50 114 TRP A N 1
ATOM 892 C CA . TRP A 1 114 ? 0.820 17.271 -6.217 1.00 54.50 114 TRP A CA 1
ATOM 893 C C . TRP A 1 114 ? 0.019 18.213 -7.111 1.00 54.50 114 TRP A C 1
ATOM 895 O O . TRP A 1 114 ? 0.538 19.272 -7.478 1.00 54.50 114 TRP A O 1
ATOM 905 N N . GLU A 1 115 ? -1.196 17.846 -7.508 1.00 56.66 115 GLU A N 1
ATOM 906 C CA . GLU A 1 115 ? -2.064 18.795 -8.207 1.00 56.66 115 GLU A CA 1
ATOM 907 C C . GLU A 1 115 ? -2.737 19.751 -7.216 1.00 56.66 115 GLU A C 1
ATOM 909 O O . GLU A 1 115 ? -2.925 19.439 -6.041 1.00 56.66 115 GLU A O 1
ATOM 914 N N . LEU A 1 116 ? -3.118 20.944 -7.688 1.00 44.75 116 LEU A N 1
ATOM 915 C CA . LEU A 1 116 ? -3.739 21.984 -6.854 1.00 44.75 116 LEU A CA 1
ATOM 916 C C . LEU A 1 116 ? -5.065 21.523 -6.212 1.00 44.75 116 LEU A C 1
ATOM 918 O O . LEU A 1 116 ? -5.485 22.082 -5.199 1.00 44.75 116 LEU A O 1
ATOM 922 N N . PHE A 1 117 ? -5.721 20.527 -6.816 1.00 53.72 117 PHE A N 1
ATOM 923 C CA . PHE A 1 117 ? -6.993 19.958 -6.369 1.00 53.72 117 PHE A CA 1
ATOM 924 C C . PHE A 1 117 ? -6.880 18.510 -5.882 1.00 53.72 117 PHE A C 1
ATOM 926 O O . PHE A 1 117 ? -7.881 17.967 -5.407 1.00 53.72 117 PHE A O 1
ATOM 933 N N . ASP A 1 118 ? -5.689 17.911 -5.942 1.00 55.97 118 ASP A N 1
ATOM 934 C CA . ASP A 1 118 ? -5.481 16.558 -5.445 1.00 55.97 118 ASP A CA 1
ATOM 935 C C . ASP A 1 118 ? -5.257 16.582 -3.935 1.00 55.97 118 ASP A C 1
ATOM 937 O O . ASP A 1 118 ? -4.422 17.306 -3.388 1.00 55.97 118 ASP A O 1
ATOM 941 N N . LEU A 1 119 ? -6.054 15.775 -3.238 1.00 56.38 119 LEU A N 1
ATOM 942 C CA . LEU A 1 119 ? -5.978 15.630 -1.785 1.00 56.38 119 LEU A CA 1
ATOM 943 C C . LEU A 1 119 ? -4.783 14.762 -1.366 1.00 56.38 119 LEU A C 1
ATOM 945 O O . LEU A 1 119 ? -4.347 14.848 -0.215 1.00 56.38 119 LEU A O 1
ATOM 949 N N . PHE A 1 120 ? -4.251 13.950 -2.284 1.00 63.19 120 PHE A N 1
ATOM 950 C CA . PHE A 1 120 ? -3.098 13.090 -2.064 1.00 63.19 120 PHE A CA 1
ATOM 951 C C . PHE A 1 120 ? -2.125 13.135 -3.246 1.00 63.19 120 PHE A C 1
ATOM 953 O O . PHE A 1 120 ? -2.507 13.475 -4.355 1.00 63.19 120 PHE A O 1
ATOM 960 N N . PRO A 1 121 ? -0.843 12.818 -3.016 1.00 65.88 121 PRO A N 1
ATOM 961 C CA . PRO A 1 121 ? 0.124 12.764 -4.096 1.00 65.88 121 PRO A CA 1
ATOM 962 C C . PRO A 1 121 ? 0.010 11.474 -4.923 1.00 65.88 121 PRO A C 1
ATOM 964 O O . PRO A 1 121 ? -0.280 10.393 -4.385 1.00 65.88 121 PRO A O 1
ATOM 967 N N . GLY A 1 122 ? 0.398 11.580 -6.196 1.00 62.81 122 GLY A N 1
ATOM 968 C CA . GLY A 1 122 ? 0.443 10.481 -7.161 1.00 62.81 122 GLY A CA 1
ATOM 969 C C . GLY A 1 122 ? 1.570 10.629 -8.189 1.00 62.81 122 GLY A C 1
ATOM 970 O O . GLY A 1 122 ? 2.241 11.660 -8.277 1.00 62.81 122 GLY A O 1
ATOM 971 N N . TYR A 1 123 ? 1.807 9.569 -8.953 1.00 65.62 123 TYR A N 1
ATOM 972 C CA . TYR A 1 123 ? 2.679 9.564 -10.125 1.00 65.62 123 TYR A CA 1
ATOM 973 C C . TYR A 1 123 ? 1.841 9.565 -11.393 1.00 65.62 123 TYR A C 1
ATOM 975 O O . TYR A 1 123 ? 0.864 8.826 -11.475 1.00 65.62 123 TYR A O 1
ATOM 983 N N . PHE A 1 124 ? 2.261 10.341 -12.385 1.00 69.94 124 PHE A N 1
ATOM 984 C CA . PHE A 1 124 ? 1.546 10.514 -13.643 1.00 69.94 124 PHE A CA 1
ATOM 985 C C . PHE A 1 124 ? 2.436 10.095 -14.797 1.00 69.94 124 PHE A C 1
ATOM 987 O O . PHE A 1 124 ? 3.642 10.355 -14.785 1.00 69.94 124 PHE A O 1
ATOM 994 N N . GLU A 1 125 ? 1.840 9.439 -15.787 1.00 65.62 125 GLU A N 1
ATOM 995 C CA . GLU A 1 125 ? 2.519 9.103 -17.032 1.00 65.62 125 GLU A CA 1
ATOM 996 C C . GLU A 1 125 ? 3.144 10.358 -17.665 1.00 65.62 125 GLU A C 1
ATOM 998 O O . GLU A 1 125 ? 2.521 11.420 -17.705 1.00 65.62 125 GLU A O 1
ATOM 1003 N N . GLU A 1 126 ? 4.377 10.245 -18.172 1.00 63.22 126 GLU A N 1
ATOM 1004 C CA . GLU A 1 126 ? 5.073 11.355 -18.834 1.00 63.22 126 GLU A CA 1
ATOM 1005 C C . GLU A 1 126 ? 4.434 11.651 -20.205 1.00 63.22 126 GLU A C 1
ATOM 1007 O O . GLU A 1 126 ? 4.897 11.197 -21.250 1.00 63.22 126 GLU A O 1
ATOM 1012 N N . SER A 1 127 ? 3.349 12.425 -20.195 1.00 61.81 127 SER A N 1
ATOM 1013 C CA . SER A 1 127 ? 2.583 12.849 -21.368 1.00 61.81 127 SER A CA 1
ATOM 1014 C C . SER A 1 127 ? 2.016 14.256 -21.152 1.00 61.81 127 SER A C 1
ATOM 1016 O O . SER A 1 127 ? 1.807 14.693 -20.023 1.00 61.81 127 SER A O 1
ATOM 1018 N N . PHE A 1 128 ? 1.727 14.972 -22.244 1.00 61.59 128 PHE A N 1
ATOM 1019 C CA . PHE A 1 128 ? 0.990 16.243 -22.181 1.00 61.59 128 PHE A CA 1
ATOM 1020 C C . PHE A 1 128 ? -0.446 16.049 -21.663 1.00 61.59 128 PHE A C 1
ATOM 1022 O O . PHE A 1 128 ? -1.028 16.957 -21.077 1.00 61.59 128 PHE A O 1
ATOM 1029 N N . ILE A 1 129 ? -1.003 14.856 -21.880 1.00 67.31 129 ILE A N 1
ATOM 1030 C CA . ILE A 1 129 ? -2.279 14.402 -21.326 1.00 67.31 129 ILE A CA 1
ATOM 1031 C C . ILE A 1 129 ? -1.997 13.026 -20.713 1.00 67.31 129 ILE A C 1
ATOM 1033 O O . ILE A 1 129 ? -1.996 12.035 -21.451 1.00 67.31 129 ILE A O 1
ATOM 1037 N N . PRO A 1 130 ? -1.654 12.951 -19.416 1.00 67.19 130 PRO A N 1
ATOM 1038 C CA . PRO A 1 130 ? -1.432 11.679 -18.742 1.00 67.19 130 PRO A CA 1
ATOM 1039 C C . PRO A 1 130 ? -2.714 10.849 -18.785 1.00 67.19 130 PRO A C 1
ATOM 1041 O O . PRO A 1 130 ? -3.786 11.354 -18.455 1.00 67.19 130 PRO A O 1
ATOM 1044 N N . THR A 1 131 ? -2.607 9.598 -19.233 1.00 74.25 131 THR A N 1
ATOM 1045 C CA . THR A 1 131 ? -3.745 8.660 -19.267 1.00 74.25 131 THR A CA 1
ATOM 1046 C C . THR A 1 131 ? -3.682 7.635 -18.144 1.00 74.25 131 THR A C 1
ATOM 1048 O O . THR A 1 131 ? -4.654 6.948 -17.861 1.00 74.25 131 THR A O 1
ATOM 1051 N N . MET A 1 132 ? -2.546 7.563 -17.454 1.00 79.06 132 MET A N 1
ATOM 1052 C CA . MET A 1 132 ? -2.312 6.642 -16.357 1.00 79.06 132 MET A CA 1
ATOM 1053 C C . MET A 1 132 ? -1.755 7.380 -15.144 1.00 79.06 132 MET A C 1
ATOM 1055 O O . MET A 1 132 ? -0.823 8.183 -15.256 1.00 79.06 132 MET A O 1
ATOM 1059 N N . MET A 1 133 ? -2.291 7.030 -13.976 1.00 82.56 133 MET A N 1
ATOM 1060 C CA . MET A 1 133 ? -1.820 7.501 -12.684 1.00 82.56 133 MET A CA 1
ATOM 1061 C C . MET A 1 133 ? -1.543 6.319 -11.756 1.00 82.56 133 MET A C 1
ATOM 1063 O O . MET A 1 133 ? -2.196 5.282 -11.827 1.00 82.56 133 MET A O 1
ATOM 1067 N N . ASN A 1 134 ? -0.602 6.479 -10.834 1.00 82.56 134 ASN A N 1
ATOM 1068 C CA . ASN A 1 134 ? -0.457 5.586 -9.694 1.00 82.56 134 ASN A CA 1
ATOM 1069 C C . ASN A 1 134 ? -0.457 6.399 -8.411 1.00 82.56 134 ASN A C 1
ATOM 1071 O O . ASN A 1 134 ? 0.388 7.276 -8.224 1.00 82.56 134 ASN A O 1
ATOM 1075 N N . VAL A 1 135 ? -1.392 6.101 -7.514 1.00 84.56 135 VAL A N 1
ATOM 1076 C CA . VAL A 1 135 ? -1.412 6.747 -6.202 1.00 84.56 135 VAL A CA 1
ATOM 1077 C C . VAL A 1 135 ? -0.188 6.332 -5.401 1.00 84.56 135 VAL A C 1
ATOM 1079 O O . VAL A 1 135 ? 0.415 5.279 -5.619 1.00 84.56 135 VAL A O 1
ATOM 1082 N N . THR A 1 136 ? 0.182 7.157 -4.434 1.00 87.56 136 THR A N 1
ATOM 1083 C CA . THR A 1 136 ? 1.339 6.847 -3.596 1.00 87.56 136 THR A CA 1
ATOM 1084 C C . THR A 1 136 ? 1.157 5.600 -2.733 1.00 87.56 136 THR A C 1
ATOM 1086 O O . THR A 1 136 ? 0.053 5.255 -2.300 1.00 87.56 136 THR A O 1
ATOM 1089 N N . HIS A 1 137 ? 2.279 4.963 -2.382 1.00 92.50 137 HIS A N 1
ATOM 1090 C CA . HIS A 1 137 ? 2.301 3.795 -1.491 1.00 92.50 137 HIS A CA 1
ATOM 1091 C C . HIS A 1 137 ? 1.544 3.978 -0.161 1.00 92.50 137 HIS A C 1
ATOM 1093 O O . HIS A 1 137 ? 0.888 3.025 0.272 1.00 92.50 137 HIS A O 1
ATOM 1099 N N . PRO A 1 138 ? 1.574 5.154 0.509 1.00 93.31 138 PRO A N 1
ATOM 1100 C CA . PRO A 1 138 ? 0.750 5.425 1.682 1.00 93.31 138 PRO A CA 1
ATOM 1101 C C . PRO A 1 138 ? -0.746 5.290 1.413 1.00 93.31 138 PRO A C 1
ATOM 1103 O O . PRO A 1 138 ? -1.443 4.734 2.257 1.00 93.31 138 PRO A O 1
ATOM 1106 N N . VAL A 1 139 ? -1.241 5.769 0.267 1.00 93.50 139 VAL A N 1
ATOM 1107 C CA . VAL A 1 139 ? -2.673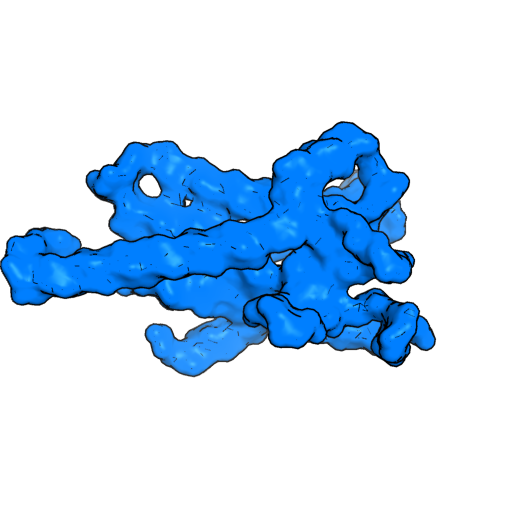 5.748 -0.072 1.00 93.50 139 VAL A CA 1
ATOM 1108 C C . VAL A 1 139 ? -3.139 4.314 -0.295 1.00 93.50 139 VAL A C 1
ATOM 1110 O O . VAL A 1 139 ? -4.121 3.894 0.318 1.00 93.50 139 VAL A O 1
ATOM 1113 N N . HIS A 1 140 ? -2.397 3.523 -1.079 1.00 95.06 140 HIS A N 1
ATOM 1114 C CA . HIS A 1 140 ? -2.689 2.097 -1.254 1.00 95.06 140 HIS A CA 1
ATOM 1115 C C . HIS A 1 140 ? -2.708 1.352 0.085 1.00 95.06 140 HIS A C 1
ATOM 1117 O O . HIS A 1 140 ? -3.694 0.692 0.428 1.00 95.06 140 HIS A O 1
ATOM 1123 N N . SER A 1 141 ? -1.656 1.518 0.889 1.00 96.88 141 SER A N 1
ATOM 1124 C CA . SER A 1 141 ? -1.522 0.812 2.168 1.00 96.88 141 SER A CA 1
ATOM 1125 C C . SER A 1 141 ? -2.613 1.220 3.167 1.00 96.88 141 SER A C 1
ATOM 1127 O O . SER A 1 141 ? -3.175 0.375 3.868 1.00 96.88 141 SER A O 1
ATOM 1129 N N . ALA A 1 142 ? -2.967 2.508 3.205 1.00 96.94 142 ALA A N 1
ATOM 1130 C CA . ALA A 1 142 ? -4.046 3.041 4.029 1.00 96.94 142 ALA A CA 1
ATOM 1131 C C . ALA A 1 142 ? -5.420 2.506 3.615 1.00 96.94 142 ALA A C 1
ATOM 1133 O O . ALA A 1 142 ? -6.212 2.124 4.477 1.00 96.94 142 ALA A O 1
ATOM 1134 N N . MET A 1 143 ? -5.697 2.452 2.310 1.00 97.19 143 MET A N 1
ATOM 1135 C CA . MET A 1 143 ? -6.952 1.939 1.767 1.00 97.19 143 MET A CA 1
ATOM 1136 C C . MET A 1 143 ? -7.156 0.469 2.142 1.00 97.19 143 MET A C 1
ATOM 1138 O O . MET A 1 143 ? -8.224 0.092 2.629 1.00 97.19 143 MET A O 1
ATOM 1142 N N . ILE A 1 144 ? -6.122 -0.358 1.988 1.00 97.81 144 ILE A N 1
ATOM 1143 C CA . ILE A 1 144 ? -6.201 -1.778 2.341 1.00 97.81 144 ILE A CA 1
ATOM 1144 C C . ILE A 1 144 ? -6.379 -1.947 3.857 1.00 97.81 144 ILE A C 1
ATOM 1146 O O . ILE A 1 144 ? -7.234 -2.717 4.305 1.00 97.81 144 ILE A O 1
ATOM 1150 N N . ALA A 1 145 ? -5.626 -1.193 4.664 1.00 97.38 145 ALA A N 1
ATOM 1151 C CA . ALA A 1 145 ? -5.750 -1.211 6.120 1.00 97.38 145 ALA A CA 1
ATOM 1152 C C . ALA A 1 145 ? -7.141 -0.769 6.601 1.00 97.38 145 ALA A C 1
ATOM 1154 O O . ALA A 1 145 ? -7.693 -1.374 7.521 1.00 97.38 145 ALA A O 1
ATOM 1155 N N . LEU A 1 146 ? -7.743 0.231 5.953 1.00 96.62 146 LEU A N 1
ATOM 1156 C CA . LEU A 1 146 ? -9.125 0.638 6.197 1.00 96.62 146 LEU A CA 1
ATOM 1157 C C . LEU A 1 146 ? -10.104 -0.508 5.904 1.00 96.62 146 LEU A C 1
ATOM 1159 O O . LEU A 1 146 ? -11.003 -0.764 6.706 1.00 96.62 146 LEU A O 1
ATOM 1163 N N . GLY A 1 147 ? -9.889 -1.251 4.814 1.00 96.00 147 GLY A N 1
ATOM 1164 C CA . GLY A 1 147 ? -10.635 -2.473 4.506 1.00 96.00 147 GLY A CA 1
ATOM 1165 C C . GLY A 1 147 ? -10.545 -3.524 5.617 1.00 96.00 147 GLY A C 1
ATOM 1166 O O . GLY A 1 147 ? -11.568 -4.088 6.013 1.00 96.00 147 GLY A O 1
ATOM 1167 N N . PHE A 1 148 ? -9.353 -3.743 6.186 1.00 95.56 148 PHE A N 1
ATOM 1168 C CA . PHE A 1 148 ? -9.185 -4.614 7.356 1.00 95.56 148 PHE A CA 1
ATOM 1169 C C . PHE A 1 148 ? -9.935 -4.082 8.578 1.00 95.56 148 PHE A C 1
ATOM 1171 O O . PHE A 1 148 ? -10.616 -4.851 9.256 1.00 95.56 148 PHE A O 1
ATOM 1178 N N . GLY A 1 149 ? -9.860 -2.777 8.845 1.00 93.69 149 GLY A N 1
ATOM 1179 C CA . GLY A 1 149 ? -10.591 -2.146 9.942 1.00 93.69 149 GLY A CA 1
ATOM 1180 C C . GLY A 1 149 ? -12.101 -2.343 9.829 1.00 93.69 149 GLY A C 1
ATOM 1181 O O . GLY A 1 149 ? -12.743 -2.739 10.802 1.00 93.69 149 GLY A O 1
ATOM 1182 N N . ILE A 1 150 ? -12.658 -2.153 8.631 1.00 91.88 150 ILE A N 1
ATOM 1183 C CA . ILE A 1 150 ? -14.072 -2.409 8.320 1.00 91.88 150 ILE A CA 1
ATOM 1184 C C . ILE A 1 150 ? -14.416 -3.880 8.562 1.00 91.88 150 ILE A C 1
ATOM 1186 O O . ILE A 1 150 ? -15.414 -4.171 9.227 1.00 91.88 150 ILE A O 1
ATOM 1190 N N . ALA A 1 151 ? -13.587 -4.802 8.066 1.00 92.25 151 ALA A N 1
ATOM 1191 C CA . ALA A 1 151 ? -13.807 -6.232 8.228 1.00 92.25 151 ALA A CA 1
ATOM 1192 C C . ALA A 1 151 ? -13.817 -6.648 9.706 1.00 92.25 151 ALA A C 1
ATOM 1194 O O . ALA A 1 151 ? -14.764 -7.289 10.153 1.00 92.25 151 ALA A O 1
ATOM 1195 N N . TYR A 1 152 ? -12.826 -6.234 10.497 1.00 90.31 152 TYR A N 1
ATOM 1196 C CA . TYR A 1 152 ? -12.756 -6.600 11.913 1.00 90.31 152 TYR A CA 1
ATOM 1197 C C . TYR A 1 152 ? -13.816 -5.910 12.776 1.00 90.31 152 TYR A C 1
ATOM 1199 O O . TYR A 1 152 ? -14.375 -6.554 13.663 1.00 90.31 152 TYR A O 1
ATOM 1207 N N . ARG A 1 153 ? -14.112 -4.624 12.544 1.00 87.12 153 ARG A N 1
ATOM 1208 C CA . ARG A 1 153 ? -15.062 -3.868 13.381 1.00 87.12 153 ARG A CA 1
ATOM 1209 C C . ARG A 1 153 ? -16.514 -4.195 13.069 1.00 87.12 153 ARG A C 1
ATOM 1211 O O . ARG A 1 153 ? -17.343 -4.186 13.973 1.00 87.12 153 ARG A O 1
ATOM 1218 N N . TYR A 1 154 ? -16.838 -4.465 11.807 1.00 82.62 154 TYR A N 1
ATOM 1219 C CA . TYR A 1 154 ? -18.227 -4.597 11.370 1.00 82.62 154 TYR A CA 1
ATOM 1220 C C . TYR A 1 154 ? -18.608 -6.009 10.927 1.00 82.62 154 TYR A C 1
ATOM 1222 O O . TYR A 1 154 ? -19.713 -6.186 10.419 1.00 82.62 154 TYR A O 1
ATOM 1230 N N . THR A 1 155 ? -17.770 -7.026 11.164 1.00 83.25 155 THR A N 1
ATOM 1231 C CA . THR A 1 155 ? -18.121 -8.426 10.855 1.00 83.25 155 THR A CA 1
ATOM 1232 C C . THR A 1 155 ? -19.367 -8.935 11.584 1.00 83.25 155 THR A C 1
ATOM 1234 O O . THR A 1 155 ? -19.952 -9.916 11.140 1.00 83.25 155 THR A O 1
ATOM 1237 N N . SER A 1 156 ? -19.771 -8.331 12.701 1.00 77.00 156 SER A N 1
ATOM 1238 C CA . SER A 1 156 ? -20.991 -8.710 13.425 1.00 77.00 156 SER A CA 1
ATOM 1239 C C . SER A 1 156 ? -22.256 -8.114 12.804 1.00 77.00 156 SER A C 1
ATOM 1241 O O . SER A 1 156 ? -23.336 -8.667 12.986 1.00 77.00 156 SER A O 1
ATOM 1243 N N . CYS A 1 157 ? -22.126 -7.017 12.052 1.00 77.31 157 CYS A N 1
ATOM 1244 C CA . CYS A 1 157 ? -23.235 -6.348 11.366 1.00 77.31 157 CYS A CA 1
ATOM 1245 C C . CYS A 1 157 ? -23.298 -6.686 9.869 1.00 77.31 157 CYS A C 1
ATOM 1247 O O . CYS A 1 157 ? -24.321 -6.467 9.227 1.00 77.31 157 CYS A O 1
ATOM 1249 N N . LEU A 1 158 ? -22.189 -7.159 9.301 1.00 79.56 158 LEU A N 1
ATOM 1250 C CA . LEU A 1 158 ? -22.043 -7.524 7.896 1.00 79.56 158 LEU A CA 1
ATOM 1251 C C . LEU A 1 158 ? -21.885 -9.039 7.752 1.00 79.56 158 LEU A C 1
ATOM 1253 O O . LEU A 1 158 ? -21.663 -9.766 8.717 1.00 79.56 158 LEU A O 1
ATOM 1257 N N . THR A 1 159 ? -21.993 -9.537 6.525 1.00 86.50 159 THR A N 1
ATOM 1258 C CA . THR A 1 159 ? -21.750 -10.955 6.251 1.00 86.50 159 THR A CA 1
ATOM 1259 C C . THR A 1 159 ? -20.260 -11.284 6.397 1.00 86.50 159 THR A C 1
ATOM 1261 O O . THR A 1 159 ? -19.395 -10.419 6.252 1.00 86.50 159 THR A O 1
ATOM 1264 N N . ARG A 1 160 ? -19.928 -12.566 6.621 1.00 84.19 160 ARG A N 1
ATOM 1265 C CA . ARG A 1 160 ? -18.526 -13.038 6.689 1.00 84.19 160 ARG A CA 1
ATOM 1266 C C . ARG A 1 160 ? -17.718 -12.738 5.418 1.00 84.19 160 ARG A C 1
ATOM 1268 O O . ARG A 1 160 ? -16.494 -12.721 5.464 1.00 84.19 160 ARG A O 1
ATOM 1275 N N . TRP A 1 161 ? -18.391 -12.449 4.305 1.00 87.31 161 TRP A N 1
ATOM 1276 C CA . TRP A 1 161 ? -17.767 -11.995 3.063 1.00 87.31 161 TRP A CA 1
ATOM 1277 C C . TRP A 1 161 ? -17.046 -10.647 3.197 1.00 87.31 161 TRP A C 1
ATOM 1279 O O . TRP A 1 161 ? -16.234 -10.320 2.339 1.00 87.31 161 TRP A O 1
ATOM 1289 N N . VAL A 1 162 ? -17.249 -9.895 4.287 1.00 88.81 162 VAL A N 1
ATOM 1290 C CA . VAL A 1 162 ? -16.507 -8.653 4.554 1.00 88.81 162 VAL A CA 1
ATOM 1291 C C . VAL A 1 162 ? -14.986 -8.863 4.597 1.00 88.81 162 VAL A C 1
ATOM 1293 O O . VAL A 1 162 ? -14.241 -7.951 4.264 1.00 88.81 162 VAL A O 1
ATOM 1296 N N . TYR A 1 163 ? -14.501 -10.067 4.922 1.00 90.75 163 TYR A N 1
ATOM 1297 C CA . TYR A 1 163 ? -13.066 -10.382 4.892 1.00 90.75 163 TYR A CA 1
ATOM 1298 C C . TYR A 1 163 ? -12.487 -10.508 3.477 1.00 90.75 163 TYR A C 1
ATOM 1300 O O . TYR A 1 163 ? -11.275 -10.409 3.309 1.00 90.75 163 TYR A O 1
ATOM 1308 N N . VAL A 1 164 ? -13.329 -10.674 2.453 1.00 94.25 164 VAL A N 1
ATOM 1309 C CA . VAL A 1 164 ? -12.896 -10.635 1.046 1.00 94.25 164 VAL A CA 1
ATOM 1310 C C . VAL A 1 164 ? -12.602 -9.201 0.608 1.00 94.25 164 VAL A C 1
ATOM 1312 O O . VAL A 1 164 ? -11.746 -8.978 -0.240 1.00 94.25 164 VAL A O 1
ATOM 1315 N N . PHE A 1 165 ? -13.253 -8.213 1.223 1.00 94.75 165 PHE A N 1
ATOM 1316 C CA . PHE A 1 165 ? -13.093 -6.807 0.868 1.00 94.75 165 PHE A CA 1
ATOM 1317 C C . PHE A 1 165 ? -11.636 -6.303 0.930 1.00 94.75 165 PHE A C 1
ATOM 1319 O O . PHE A 1 165 ? -11.161 -5.818 -0.095 1.00 94.75 165 PHE A O 1
ATOM 1326 N N . PRO A 1 166 ? -10.871 -6.456 2.034 1.00 96.19 166 PRO A N 1
ATOM 1327 C CA . PRO A 1 166 ? -9.463 -6.047 2.050 1.00 96.19 166 PRO A CA 1
ATOM 1328 C C . PRO 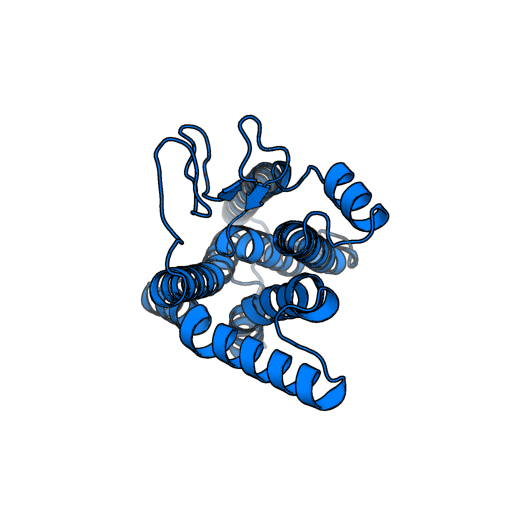A 1 166 ? -8.600 -6.795 1.025 1.00 96.19 166 PRO A C 1
ATOM 1330 O O . PRO A 1 166 ? -7.660 -6.211 0.494 1.00 96.19 166 PRO A O 1
ATOM 1333 N N . ALA A 1 167 ? -8.927 -8.052 0.702 1.00 96.75 167 ALA A N 1
ATOM 1334 C CA . ALA A 1 167 ? -8.217 -8.801 -0.334 1.00 96.75 167 ALA A CA 1
ATOM 1335 C C . ALA A 1 167 ? -8.458 -8.208 -1.733 1.00 96.75 167 ALA A C 1
ATOM 1337 O O . ALA A 1 167 ? -7.516 -8.083 -2.509 1.00 96.75 167 ALA A O 1
ATOM 1338 N N . LEU A 1 168 ? -9.685 -7.770 -2.035 1.00 96.75 168 LEU A N 1
ATOM 1339 C CA . LEU A 1 168 ? -9.991 -7.075 -3.290 1.00 96.75 168 LEU A CA 1
ATOM 1340 C C . LEU A 1 168 ? -9.255 -5.734 -3.394 1.00 96.75 168 LEU A C 1
ATOM 1342 O O . LEU A 1 168 ? -8.714 -5.425 -4.453 1.00 96.75 168 LEU A O 1
ATOM 1346 N N . LEU A 1 169 ? -9.182 -4.965 -2.301 1.00 97.44 169 LEU A N 1
ATOM 1347 C CA . LEU A 1 169 ? -8.417 -3.711 -2.270 1.00 97.44 169 LEU A CA 1
ATOM 1348 C C . LEU A 1 169 ? -6.920 -3.955 -2.486 1.00 97.44 169 LEU A C 1
ATOM 1350 O O . LEU A 1 169 ? -6.276 -3.183 -3.189 1.00 97.44 169 LEU A O 1
ATOM 1354 N N . LEU A 1 170 ? -6.375 -5.039 -1.923 1.00 97.88 170 LEU A N 1
ATOM 1355 C CA . LEU A 1 170 ? -4.988 -5.442 -2.151 1.00 97.88 170 LEU A CA 1
ATOM 1356 C C . LEU A 1 170 ? -4.753 -5.820 -3.618 1.00 97.88 170 LEU A C 1
ATOM 1358 O O . LEU A 1 170 ? -3.799 -5.339 -4.220 1.00 97.88 170 LEU A O 1
ATOM 1362 N N . CYS A 1 171 ? -5.629 -6.634 -4.215 1.00 97.50 171 CYS A N 1
ATOM 1363 C CA . CYS A 1 171 ? -5.539 -6.974 -5.636 1.00 97.50 171 CYS A CA 1
ATOM 1364 C C . CYS A 1 171 ? -5.602 -5.729 -6.528 1.00 97.50 171 CYS A C 1
ATOM 1366 O O . CYS A 1 171 ? -4.865 -5.647 -7.506 1.00 97.50 171 CYS A O 1
ATOM 1368 N N . TRP A 1 172 ? -6.445 -4.755 -6.179 1.00 96.94 172 TRP A N 1
ATOM 1369 C CA . TRP A 1 172 ? -6.546 -3.502 -6.920 1.00 96.94 172 TRP A CA 1
ATOM 1370 C C . TRP A 1 172 ? -5.280 -2.643 -6.786 1.00 96.94 172 TRP A C 1
ATOM 1372 O O . TRP A 1 172 ? -4.748 -2.188 -7.794 1.00 96.94 172 TRP A O 1
ATOM 1382 N N . ALA A 1 173 ? -4.730 -2.496 -5.577 1.00 96.81 173 ALA A N 1
ATOM 1383 C CA . ALA A 1 173 ? -3.466 -1.786 -5.367 1.00 96.81 173 ALA A CA 1
ATOM 1384 C C . ALA A 1 173 ? -2.301 -2.433 -6.137 1.00 96.81 173 ALA A C 1
ATOM 1386 O O . ALA A 1 173 ? -1.525 -1.736 -6.790 1.00 96.81 173 ALA A O 1
ATOM 1387 N N . ILE A 1 174 ? -2.219 -3.769 -6.119 1.00 97.12 174 ILE A N 1
ATOM 1388 C CA . ILE A 1 174 ? -1.238 -4.533 -6.900 1.00 97.12 174 ILE A CA 1
ATOM 1389 C C . ILE A 1 174 ? -1.426 -4.280 -8.394 1.00 97.12 174 ILE A C 1
ATOM 1391 O O . ILE A 1 174 ? -0.435 -4.093 -9.089 1.00 97.12 174 ILE A O 1
ATOM 1395 N N . LEU A 1 175 ? -2.665 -4.270 -8.896 1.00 96.25 175 LEU A N 1
ATOM 1396 C CA . LEU A 1 175 ? -2.954 -4.019 -10.307 1.00 96.25 175 LEU A CA 1
ATOM 1397 C C . LEU A 1 175 ? -2.492 -2.624 -10.740 1.00 96.25 175 LEU A C 1
ATOM 1399 O O . LEU A 1 175 ? -1.793 -2.523 -11.741 1.00 96.25 175 LEU A O 1
ATOM 1403 N N . ASN A 1 176 ? -2.843 -1.577 -9.987 1.00 94.12 176 ASN A N 1
ATOM 1404 C CA . ASN A 1 176 ? -2.422 -0.202 -10.284 1.00 94.12 176 ASN A CA 1
ATOM 1405 C C . ASN A 1 176 ? -0.894 -0.081 -10.284 1.00 94.12 176 ASN A C 1
ATOM 1407 O O . ASN A 1 176 ? -0.293 0.465 -11.205 1.00 94.12 176 ASN A O 1
ATOM 1411 N N . HIS A 1 177 ? -0.248 -0.657 -9.271 1.00 94.75 177 HIS A N 1
ATOM 1412 C CA . HIS A 1 177 ? 1.201 -0.619 -9.143 1.00 94.75 177 HIS A CA 1
ATOM 1413 C C . HIS A 1 177 ? 1.897 -1.435 -10.249 1.00 94.75 177 HIS A C 1
ATOM 1415 O O . HIS A 1 177 ? 2.875 -0.984 -10.845 1.00 94.75 177 HIS A O 1
ATOM 1421 N N . ALA A 1 178 ? 1.368 -2.609 -10.591 1.00 94.88 178 ALA A N 1
ATOM 1422 C CA . ALA A 1 178 ? 1.845 -3.410 -11.711 1.00 94.88 178 ALA A CA 1
ATOM 1423 C C . ALA A 1 178 ? 1.701 -2.663 -13.036 1.00 94.88 178 ALA A C 1
ATOM 1425 O O . ALA A 1 178 ? 2.680 -2.563 -13.774 1.00 94.88 178 ALA A O 1
ATOM 1426 N N . ALA A 1 179 ? 0.522 -2.099 -13.311 1.00 93.50 179 ALA A N 1
ATOM 1427 C CA . ALA A 1 179 ? 0.251 -1.300 -14.502 1.00 93.50 179 ALA A CA 1
ATOM 1428 C C . ALA A 1 179 ? 1.223 -0.122 -14.621 1.00 93.50 179 ALA A C 1
ATOM 1430 O O . ALA A 1 179 ? 1.801 0.082 -15.684 1.00 93.50 179 ALA A O 1
ATOM 1431 N N . TRP A 1 180 ? 1.491 0.574 -13.515 1.00 90.25 180 TRP A N 1
ATOM 1432 C CA . TRP A 1 180 ? 2.447 1.676 -13.466 1.00 90.25 180 TRP A CA 1
ATOM 1433 C C . TRP A 1 180 ? 3.890 1.257 -13.749 1.00 90.25 180 TRP A C 1
ATOM 1435 O O . TRP A 1 180 ? 4.595 1.920 -14.510 1.00 90.25 180 TRP A O 1
ATOM 1445 N N . ASN A 1 181 ? 4.344 0.155 -13.147 1.00 91.38 181 ASN A N 1
ATOM 1446 C CA . ASN A 1 181 ? 5.698 -0.339 -13.368 1.00 91.38 181 ASN A CA 1
ATOM 1447 C C . ASN A 1 181 ? 5.839 -0.883 -14.792 1.00 91.38 181 ASN A C 1
ATOM 1449 O O . ASN A 1 181 ? 6.766 -0.533 -15.515 1.00 91.38 181 ASN A O 1
ATOM 1453 N N . GLY A 1 182 ? 4.923 -1.747 -15.211 1.00 89.56 182 GLY A N 1
ATOM 1454 C CA . GLY A 1 182 ? 5.005 -2.443 -16.485 1.00 89.56 182 GLY A CA 1
ATOM 1455 C C . GLY A 1 182 ? 4.661 -1.587 -17.692 1.00 89.56 182 GLY A C 1
ATOM 1456 O O . GLY A 1 182 ? 5.256 -1.797 -18.748 1.00 89.56 182 GLY A O 1
ATOM 1457 N N . GLN A 1 183 ? 3.733 -0.641 -17.547 1.00 88.06 183 GLN A N 1
ATOM 1458 C CA . GLN A 1 183 ? 3.175 0.164 -18.633 1.00 88.06 183 GLN A CA 1
ATOM 1459 C C . GLN A 1 183 ? 2.838 -0.736 -19.841 1.00 88.06 183 GLN A C 1
ATOM 1461 O O . GLN A 1 183 ? 2.323 -1.847 -19.698 1.00 88.06 183 GLN A O 1
ATOM 1466 N N . ASN A 1 184 ? 3.239 -0.315 -21.032 1.00 87.44 184 ASN A N 1
ATOM 1467 C CA . ASN A 1 184 ? 3.154 -1.014 -22.311 1.00 87.44 184 ASN A CA 1
ATOM 1468 C C . ASN A 1 184 ? 3.981 -2.320 -22.414 1.00 87.44 184 ASN A C 1
ATOM 1470 O O . ASN A 1 184 ? 4.041 -2.921 -23.484 1.00 87.44 184 ASN A O 1
ATOM 1474 N N . ARG A 1 185 ? 4.622 -2.792 -21.334 1.00 91.19 185 ARG A N 1
ATOM 1475 C CA . ARG A 1 185 ? 5.269 -4.120 -21.269 1.00 91.19 185 ARG A CA 1
ATOM 1476 C C . ARG A 1 185 ? 4.364 -5.203 -20.682 1.00 91.19 185 ARG A C 1
ATOM 1478 O O . ARG A 1 185 ? 4.752 -6.372 -20.715 1.00 91.19 185 ARG A O 1
ATOM 1485 N N . LEU A 1 186 ? 3.212 -4.844 -20.113 1.00 92.25 186 LEU A N 1
ATOM 1486 C CA . LEU A 1 186 ? 2.235 -5.818 -19.629 1.00 92.25 186 LEU A CA 1
ATOM 1487 C C . LEU A 1 186 ? 1.307 -6.293 -20.754 1.00 92.25 186 LEU A C 1
ATOM 1489 O O . LEU A 1 186 ? 1.085 -5.561 -21.713 1.00 92.25 186 LEU A O 1
ATOM 1493 N N . PRO A 1 187 ? 0.743 -7.508 -20.639 1.00 93.00 187 PRO A N 1
ATOM 1494 C CA . PRO A 1 187 ? -0.293 -7.976 -21.551 1.00 93.00 187 PRO A CA 1
ATOM 1495 C C . PRO A 1 187 ? -1.505 -7.035 -21.598 1.00 93.00 187 PRO A C 1
ATOM 1497 O O . PRO A 1 187 ? -1.994 -6.615 -20.547 1.00 93.00 187 PRO A O 1
ATOM 1500 N N . ASP A 1 188 ? -2.053 -6.814 -22.795 1.00 92.75 188 ASP A N 1
ATOM 1501 C CA . ASP A 1 188 ? -3.181 -5.897 -23.032 1.00 92.75 188 ASP A CA 1
ATOM 1502 C C . ASP A 1 188 ? -4.380 -6.171 -22.124 1.00 92.75 188 ASP A C 1
ATOM 1504 O O . ASP A 1 188 ? -4.978 -5.246 -21.591 1.00 92.75 188 ASP A O 1
ATOM 1508 N N . TRP A 1 189 ? -4.698 -7.443 -21.869 1.00 93.12 189 TRP A N 1
ATOM 1509 C CA . TRP A 1 189 ? -5.826 -7.806 -21.009 1.00 93.12 189 TRP A CA 1
ATOM 1510 C C . TRP A 1 189 ? -5.666 -7.301 -19.565 1.00 93.12 189 TRP A C 1
ATOM 1512 O O . TRP A 1 189 ? -6.668 -7.000 -18.921 1.00 93.12 189 TRP A O 1
ATOM 1522 N N . ILE A 1 190 ? -4.434 -7.179 -19.050 1.00 92.12 190 ILE A N 1
ATOM 1523 C CA . ILE A 1 190 ? -4.174 -6.597 -17.722 1.00 92.12 190 ILE A CA 1
ATOM 1524 C C . ILE A 1 190 ? -4.433 -5.094 -17.765 1.00 92.12 190 ILE A C 1
ATOM 1526 O O . ILE A 1 190 ? -5.089 -4.559 -16.872 1.00 92.12 190 ILE A O 1
ATOM 1530 N N . LEU A 1 191 ? -3.957 -4.426 -18.817 1.00 91.88 191 LEU A N 1
ATOM 1531 C CA . LEU A 1 191 ? -4.155 -2.991 -19.013 1.00 91.88 191 LEU A CA 1
ATOM 1532 C C . LEU A 1 191 ? -5.635 -2.647 -19.226 1.00 91.88 191 LEU A C 1
ATOM 1534 O O . LEU A 1 191 ? -6.105 -1.666 -18.666 1.00 91.88 191 LEU A O 1
ATOM 1538 N N . THR A 1 192 ? -6.404 -3.498 -19.912 1.00 93.06 192 THR A N 1
ATOM 1539 C CA . THR A 1 192 ? -7.863 -3.353 -20.036 1.00 93.06 192 THR A CA 1
ATOM 1540 C C . THR A 1 192 ? -8.566 -3.458 -18.681 1.00 93.06 192 THR A C 1
ATOM 1542 O O . THR A 1 192 ? -9.470 -2.680 -18.389 1.00 93.06 192 THR A O 1
ATOM 1545 N N . ILE A 1 193 ? -8.161 -4.395 -17.815 1.00 93.06 193 ILE A N 1
ATOM 1546 C CA . ILE A 1 193 ? -8.728 -4.471 -16.458 1.00 93.06 193 ILE A CA 1
ATOM 1547 C C . ILE A 1 193 ? -8.363 -3.209 -15.668 1.00 93.06 193 ILE A C 1
ATOM 1549 O O . ILE A 1 193 ? -9.220 -2.642 -14.992 1.00 93.06 193 ILE A O 1
ATOM 1553 N N . HIS A 1 194 ? -7.115 -2.748 -15.771 1.00 93.06 194 HIS A N 1
ATOM 1554 C CA . HIS A 1 194 ? -6.663 -1.513 -15.135 1.00 93.06 194 HIS A CA 1
ATOM 1555 C C . HIS A 1 194 ? -7.485 -0.294 -15.597 1.00 93.06 194 HIS A C 1
ATOM 1557 O O . HIS A 1 194 ? -7.969 0.474 -14.759 1.00 93.06 194 HIS A O 1
ATOM 1563 N N . GLU A 1 195 ? -7.751 -0.183 -16.900 1.00 91.56 195 GLU A N 1
ATOM 1564 C CA . GLU A 1 195 ? -8.633 0.826 -17.496 1.00 91.56 195 GLU A CA 1
ATOM 1565 C C . GLU A 1 195 ? -10.042 0.773 -16.893 1.00 91.56 195 GLU A C 1
ATOM 1567 O O . GLU A 1 195 ? -10.572 1.778 -16.414 1.00 91.56 195 GLU A O 1
ATOM 1572 N N . TRP A 1 196 ? -10.638 -0.419 -16.802 1.00 91.31 196 TRP A N 1
ATOM 1573 C CA . TRP A 1 196 ? -11.969 -0.591 -16.210 1.00 91.31 196 TRP A CA 1
ATOM 1574 C C . TRP A 1 196 ? -12.022 -0.177 -14.738 1.00 91.31 196 TRP A C 1
ATOM 1576 O O . TRP A 1 196 ? -13.038 0.356 -14.272 1.00 91.31 196 TRP A O 1
ATOM 1586 N N . THR A 1 197 ? -10.924 -0.374 -14.007 1.00 90.06 197 THR A N 1
ATOM 1587 C CA . THR A 1 197 ? -10.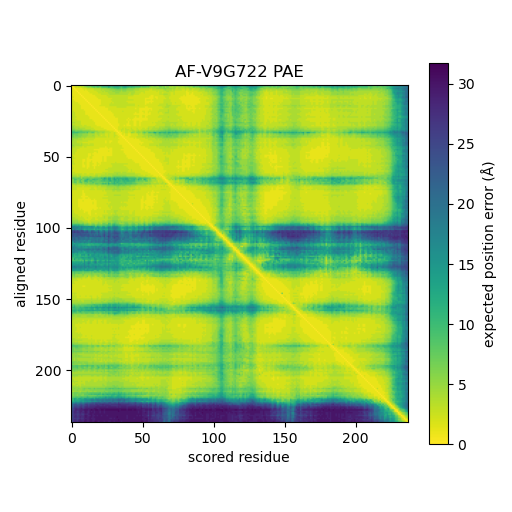789 0.077 -12.616 1.00 90.06 197 THR A CA 1
ATOM 1588 C C . THR A 1 197 ? -10.489 1.573 -12.476 1.00 90.06 197 THR A C 1
ATOM 1590 O O . THR A 1 197 ? -10.520 2.100 -11.365 1.00 90.06 197 THR A O 1
ATOM 1593 N N . GLY A 1 198 ? -10.313 2.291 -13.589 1.00 86.81 198 GLY A N 1
ATOM 1594 C CA . GLY A 1 198 ? -10.177 3.744 -13.629 1.00 86.81 198 GLY A CA 1
ATOM 1595 C C . GLY A 1 198 ? -8.743 4.253 -13.610 1.00 86.81 198 GLY A C 1
ATOM 1596 O O . GLY A 1 198 ? -8.521 5.327 -13.055 1.00 86.81 198 GLY A O 1
ATOM 1597 N N . GLU A 1 199 ? -7.807 3.476 -14.163 1.00 86.38 199 GLU A N 1
ATOM 1598 C CA . GLU A 1 199 ? -6.449 3.916 -14.533 1.00 86.38 199 GLU A CA 1
ATOM 1599 C C . GLU A 1 199 ? -5.641 4.532 -13.377 1.00 86.38 199 GLU A C 1
ATOM 1601 O O . GLU A 1 199 ? -4.820 5.428 -13.568 1.00 86.38 199 GLU A O 1
ATOM 1606 N N . GLY A 1 200 ? -5.933 4.091 -12.153 1.00 83.62 200 GLY A N 1
ATOM 1607 C CA . GLY A 1 200 ? -5.383 4.631 -10.913 1.00 83.62 200 GLY A CA 1
ATOM 1608 C C . GLY A 1 200 ? -6.071 5.898 -10.391 1.00 83.62 200 GLY A C 1
ATOM 1609 O O . GLY A 1 200 ? -6.214 6.016 -9.173 1.00 83.62 200 GLY A O 1
ATOM 1610 N N . TYR A 1 201 ? -6.606 6.772 -11.253 1.00 84.44 201 TYR A N 1
ATOM 1611 C CA . TYR A 1 201 ? -7.288 8.025 -10.871 1.00 84.44 201 TYR A CA 1
ATOM 1612 C C . TYR A 1 201 ? -8.449 7.826 -9.891 1.00 84.44 201 TYR A C 1
ATOM 1614 O O . TYR A 1 201 ? -8.669 8.621 -8.978 1.00 84.44 201 TYR A O 1
ATOM 1622 N N . ARG A 1 202 ? -9.214 6.740 -10.045 1.00 88.38 202 ARG A N 1
ATOM 1623 C CA . ARG A 1 202 ? -10.376 6.476 -9.175 1.00 88.38 202 ARG A CA 1
ATOM 1624 C C . ARG A 1 202 ? -9.999 6.031 -7.764 1.00 88.38 202 ARG A C 1
ATOM 1626 O O . ARG A 1 202 ?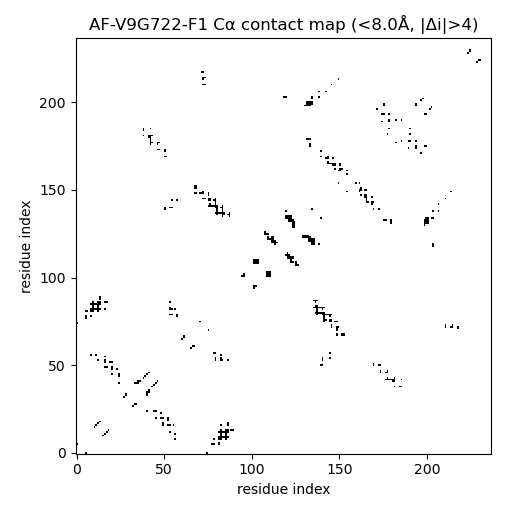 -10.856 6.053 -6.879 1.00 88.38 202 ARG A O 1
ATOM 1633 N N . THR A 1 203 ? -8.751 5.628 -7.545 1.00 89.69 203 THR A N 1
ATOM 1634 C CA . THR A 1 203 ? -8.305 5.031 -6.281 1.00 89.69 203 THR A CA 1
ATOM 1635 C C . THR A 1 203 ? -8.374 6.035 -5.134 1.00 89.69 203 THR A C 1
ATOM 1637 O O . THR A 1 203 ? -8.866 5.698 -4.058 1.00 89.69 203 THR A O 1
ATOM 1640 N N . GLU A 1 204 ? -7.964 7.287 -5.361 1.00 86.44 204 GLU A N 1
ATOM 1641 C CA . GLU A 1 204 ? -7.996 8.334 -4.329 1.00 86.44 204 GLU A CA 1
ATOM 1642 C C . GLU A 1 204 ? -9.422 8.689 -3.920 1.00 86.44 204 GLU A C 1
ATOM 1644 O O . GLU A 1 204 ? -9.760 8.671 -2.735 1.00 86.44 204 GLU A O 1
ATOM 1649 N N . GLY A 1 205 ? -10.283 8.949 -4.909 1.00 87.69 205 GLY A N 1
ATOM 1650 C CA . GLY A 1 205 ? -11.691 9.251 -4.673 1.00 87.69 205 GLY A CA 1
ATOM 1651 C C . GLY A 1 205 ? -12.402 8.106 -3.954 1.00 87.69 205 GLY A C 1
ATOM 1652 O O . GLY A 1 205 ? -13.140 8.337 -2.996 1.00 87.69 205 GLY A O 1
ATOM 1653 N N . PHE A 1 206 ? -12.135 6.859 -4.353 1.00 92.62 206 PHE A N 1
ATOM 1654 C CA . PHE A 1 206 ? -12.682 5.687 -3.676 1.00 92.62 206 PHE A CA 1
ATOM 1655 C C . PHE A 1 206 ? -12.200 5.585 -2.224 1.00 92.62 206 PHE A C 1
ATOM 1657 O O . PHE A 1 206 ? -13.018 5.395 -1.320 1.00 92.62 206 PHE A O 1
ATOM 1664 N N . PHE A 1 207 ? -10.897 5.751 -1.979 1.00 93.31 207 PHE A N 1
ATOM 1665 C CA . PHE A 1 207 ? -10.335 5.746 -0.630 1.00 93.31 207 PHE A CA 1
ATOM 1666 C C . PHE A 1 207 ? -10.962 6.833 0.253 1.00 93.31 207 PHE A C 1
ATOM 1668 O O . PHE A 1 207 ? -11.370 6.542 1.377 1.00 93.31 207 PHE A O 1
ATOM 1675 N N . LEU A 1 208 ? -11.105 8.058 -0.256 1.00 91.38 208 LEU A N 1
ATOM 1676 C CA . LEU A 1 208 ? -11.727 9.174 0.460 1.00 91.38 208 LEU A CA 1
ATOM 1677 C C . LEU A 1 208 ? -13.191 8.910 0.798 1.00 91.38 208 LEU A C 1
ATOM 1679 O O . LEU A 1 208 ? -13.611 9.139 1.932 1.00 91.38 208 LEU A O 1
ATOM 1683 N N . LEU A 1 209 ? -13.968 8.399 -0.158 1.00 92.31 209 LEU A N 1
ATOM 1684 C CA . LEU A 1 209 ? -15.362 8.026 0.074 1.00 92.31 209 LEU A CA 1
ATOM 1685 C C . LEU A 1 209 ? -15.467 6.938 1.145 1.00 92.31 209 LEU A C 1
ATOM 1687 O O . LEU A 1 209 ? -16.299 7.040 2.050 1.00 92.31 209 LEU A O 1
ATOM 1691 N N . LEU A 1 210 ? -14.596 5.928 1.082 1.00 93.25 210 LEU A N 1
ATOM 1692 C CA . LEU A 1 210 ? -14.547 4.851 2.064 1.00 93.25 210 LEU A CA 1
ATOM 1693 C C . LEU A 1 210 ? -14.151 5.370 3.452 1.00 93.25 210 LEU A C 1
ATOM 1695 O O . LEU A 1 210 ? -14.756 4.975 4.451 1.00 93.25 210 LEU A O 1
ATOM 1699 N N . LEU A 1 211 ? -13.174 6.276 3.518 1.00 92.56 211 LEU A N 1
ATOM 1700 C CA . LEU A 1 211 ? -12.731 6.919 4.750 1.00 92.56 211 LEU A CA 1
ATOM 1701 C C . LEU A 1 211 ? -13.860 7.740 5.368 1.00 92.56 211 LEU A C 1
ATOM 1703 O O . LEU A 1 211 ? -14.178 7.552 6.538 1.00 92.56 211 LEU A O 1
ATOM 1707 N N . MET A 1 212 ? -14.514 8.593 4.580 1.00 92.25 212 MET A N 1
ATOM 1708 C CA . MET A 1 212 ? -15.638 9.408 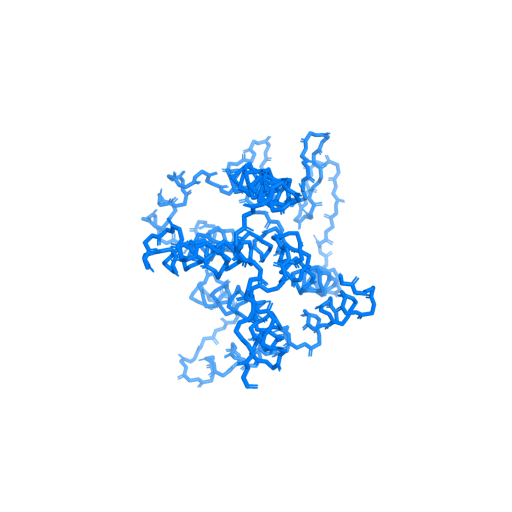5.037 1.00 92.25 212 MET A CA 1
ATOM 1709 C C . MET A 1 212 ? -16.800 8.546 5.533 1.00 92.25 212 MET A C 1
ATOM 1711 O O . MET A 1 212 ? -17.311 8.780 6.627 1.00 92.25 212 MET A O 1
ATOM 1715 N N . ALA A 1 213 ? -17.183 7.510 4.783 1.00 90.00 213 ALA A N 1
ATOM 1716 C CA . ALA A 1 213 ? -18.221 6.574 5.204 1.00 90.00 213 ALA A CA 1
ATOM 1717 C C . ALA A 1 213 ? -17.844 5.853 6.510 1.00 90.00 213 ALA A C 1
ATOM 1719 O O . ALA A 1 213 ? -18.678 5.705 7.407 1.00 90.00 213 ALA A O 1
ATOM 1720 N N . GLY A 1 214 ? -16.580 5.444 6.640 1.00 86.88 214 GLY A N 1
ATOM 1721 C CA . GLY A 1 214 ? -16.038 4.840 7.851 1.00 86.88 214 GLY A CA 1
ATOM 1722 C C . GLY A 1 214 ? -16.102 5.775 9.059 1.00 86.88 214 GLY A C 1
ATOM 1723 O O . GLY A 1 214 ? -16.623 5.393 10.106 1.00 86.88 214 GLY A O 1
ATOM 1724 N N . LEU A 1 215 ? -15.636 7.015 8.906 1.00 86.81 215 LEU A N 1
ATOM 1725 C CA . LEU A 1 215 ? -15.648 8.036 9.957 1.00 86.81 215 LEU A CA 1
ATOM 1726 C C . LEU A 1 215 ? -17.066 8.360 10.428 1.00 86.81 215 LEU A C 1
ATOM 1728 O O . LEU A 1 215 ? -17.317 8.407 11.631 1.00 86.81 215 LEU A O 1
ATOM 1732 N N . LEU A 1 216 ? -18.004 8.539 9.493 1.00 88.38 216 LEU A N 1
ATOM 1733 C CA . LEU A 1 216 ? -19.410 8.789 9.814 1.00 88.38 216 LEU A CA 1
ATOM 1734 C C . LEU A 1 216 ? -20.024 7.620 10.592 1.00 88.38 216 LEU A C 1
ATOM 1736 O O . LEU A 1 216 ? -20.774 7.834 11.544 1.00 88.38 216 LEU A O 1
ATOM 1740 N N . LYS A 1 217 ? -19.677 6.382 10.227 1.00 83.56 217 LYS A N 1
ATOM 1741 C CA . LYS A 1 217 ? -20.158 5.186 10.921 1.00 83.56 217 LYS A CA 1
ATOM 1742 C C . LYS A 1 217 ? -19.556 5.040 12.318 1.00 83.56 217 LYS A C 1
ATOM 1744 O O . LYS A 1 217 ? -20.295 4.746 13.256 1.00 83.56 217 LYS A O 1
ATOM 1749 N N . ASP A 1 218 ? -18.252 5.264 12.473 1.00 80.50 218 ASP A N 1
ATOM 1750 C CA . ASP A 1 218 ? -17.600 5.267 13.787 1.00 80.50 218 ASP A CA 1
ATOM 1751 C C . ASP A 1 218 ? -18.194 6.362 14.692 1.00 80.50 218 ASP A C 1
ATOM 1753 O O . ASP A 1 218 ? -18.497 6.087 15.854 1.00 80.50 218 ASP A O 1
ATOM 1757 N N . TYR A 1 219 ? -18.454 7.561 14.155 1.00 82.06 219 TYR A N 1
ATOM 1758 C CA . TYR A 1 219 ? -19.136 8.634 14.883 1.00 82.06 219 TYR A CA 1
ATOM 1759 C C . TYR A 1 219 ? -20.543 8.217 15.329 1.00 82.06 219 TYR A C 1
ATOM 1761 O O . TYR A 1 219 ? -20.868 8.321 16.510 1.00 82.06 219 TYR A O 1
ATOM 1769 N N . TRP A 1 220 ? -21.354 7.669 14.417 1.00 81.75 220 TRP A N 1
ATOM 1770 C CA . TRP A 1 220 ? -22.715 7.221 14.722 1.00 81.75 220 TRP A CA 1
ATOM 1771 C C . TRP A 1 220 ? -22.750 6.164 15.831 1.00 81.75 220 TRP A C 1
ATOM 1773 O O . TRP A 1 220 ? -23.555 6.261 16.756 1.00 81.75 220 TRP A O 1
ATOM 1783 N N . ILE A 1 221 ? -21.863 5.165 15.769 1.00 73.31 221 ILE A N 1
ATOM 1784 C CA . ILE A 1 221 ? -21.774 4.108 16.788 1.00 73.31 221 ILE A CA 1
ATOM 1785 C C . ILE A 1 221 ? -21.413 4.704 18.152 1.00 73.31 221 ILE A C 1
ATOM 1787 O O . ILE A 1 221 ? -22.044 4.357 19.149 1.00 73.31 221 ILE A O 1
ATOM 1791 N N . CYS A 1 222 ? -20.455 5.632 18.205 1.00 66.69 222 CYS A N 1
ATOM 1792 C CA . CYS A 1 222 ? -20.086 6.315 19.443 1.00 66.69 222 CYS A CA 1
ATOM 1793 C C . CYS A 1 222 ? -21.258 7.121 20.027 1.00 66.69 222 CYS A C 1
ATOM 1795 O O . CYS A 1 222 ? -21.552 6.991 21.214 1.00 66.69 222 CYS A O 1
ATOM 1797 N N . THR A 1 223 ? -21.971 7.900 19.209 1.00 67.00 223 THR A N 1
ATOM 1798 C CA . THR A 1 223 ? -23.106 8.719 19.667 1.00 67.00 223 THR A CA 1
ATOM 1799 C C . THR A 1 223 ? -24.284 7.867 20.142 1.00 67.00 223 THR A C 1
ATOM 1801 O O . THR A 1 223 ? -24.916 8.188 21.148 1.00 67.00 223 THR A O 1
ATOM 1804 N N . VAL A 1 224 ? -24.567 6.752 19.465 1.00 60.34 224 VAL A N 1
ATOM 1805 C CA . VAL A 1 224 ? -25.631 5.822 19.865 1.00 60.34 224 VAL A CA 1
ATOM 1806 C C . VAL A 1 224 ? -25.250 5.034 21.127 1.00 60.34 224 VAL A C 1
ATOM 1808 O O . VAL A 1 224 ? -26.114 4.797 21.967 1.00 60.34 224 VAL A O 1
ATOM 1811 N N . SER A 1 225 ? -23.973 4.690 21.336 1.00 54.19 225 SER A N 1
ATOM 1812 C CA . SER A 1 225 ? -23.527 4.048 22.585 1.00 54.19 225 SER A CA 1
ATOM 1813 C C . SER A 1 225 ? -23.581 4.971 23.804 1.00 54.19 225 SER A C 1
ATOM 1815 O O . SER A 1 225 ? -23.894 4.484 24.887 1.00 54.19 225 SER A O 1
ATOM 1817 N N . VAL A 1 226 ? -23.368 6.284 23.648 1.00 54.44 226 VAL A N 1
ATOM 1818 C CA . VAL A 1 226 ? -23.580 7.266 24.735 1.00 54.44 226 VAL A CA 1
ATOM 1819 C C . VAL A 1 226 ? -25.058 7.327 25.164 1.00 54.44 226 VAL A C 1
ATOM 1821 O O . VAL A 1 226 ? -25.345 7.631 26.317 1.00 54.44 226 VAL A O 1
ATOM 1824 N N . ASN A 1 227 ? -25.984 6.945 24.277 1.00 43.28 227 ASN A N 1
ATOM 1825 C CA . ASN A 1 227 ? -27.428 6.909 24.527 1.00 43.28 227 ASN A CA 1
ATOM 1826 C C . ASN A 1 227 ? -28.009 5.483 24.696 1.00 43.28 227 ASN A C 1
ATOM 1828 O O . ASN A 1 227 ? -29.225 5.316 24.628 1.00 43.28 227 ASN A O 1
ATOM 1832 N N . GLY A 1 228 ? -27.174 4.464 24.963 1.00 43.22 228 GLY A N 1
ATOM 1833 C CA . GLY A 1 228 ? -27.632 3.135 25.407 1.00 43.22 228 GLY A CA 1
ATOM 1834 C C . GLY A 1 228 ? -27.609 2.005 24.367 1.00 43.22 228 GLY A C 1
ATOM 1835 O O . GLY A 1 228 ? -28.621 1.343 24.158 1.00 43.22 228 GLY A O 1
ATOM 1836 N N . CYS A 1 229 ? -26.454 1.714 23.756 1.00 38.81 229 CYS A N 1
ATOM 1837 C CA . CYS A 1 229 ? -26.281 0.550 22.868 1.00 38.81 229 CYS A CA 1
ATOM 1838 C C . CYS A 1 229 ? -25.213 -0.430 23.408 1.00 38.81 229 CYS A C 1
ATOM 1840 O O . CYS A 1 229 ? -24.118 0.023 23.760 1.00 38.81 229 CYS A O 1
ATOM 1842 N N . PRO A 1 230 ? -25.477 -1.757 23.458 1.00 41.84 230 PRO A N 1
ATOM 1843 C CA . PRO A 1 230 ? -24.723 -2.741 24.255 1.00 41.84 230 PRO A CA 1
ATOM 1844 C C . PRO A 1 230 ? -23.396 -3.212 23.625 1.00 41.84 230 PRO A C 1
ATOM 1846 O O . PRO A 1 230 ? -22.867 -4.262 23.976 1.00 41.84 230 PRO A O 1
ATOM 1849 N N . PHE A 1 231 ? -22.824 -2.469 22.677 1.00 47.03 231 PHE A N 1
ATOM 1850 C CA . PHE A 1 231 ? -21.711 -2.962 21.852 1.00 47.03 231 PHE A CA 1
ATOM 1851 C C . PHE A 1 231 ? -20.340 -2.984 22.556 1.00 47.03 231 PHE A C 1
ATOM 1853 O O . PHE A 1 231 ? -19.387 -3.555 22.029 1.00 47.03 231 PHE A O 1
ATOM 1860 N N . PHE A 1 232 ? -20.243 -2.389 23.749 1.00 45.16 232 PHE A N 1
ATOM 1861 C CA . PHE A 1 232 ? -19.029 -2.359 24.574 1.00 45.16 232 PHE A CA 1
ATOM 1862 C C . PHE A 1 232 ? -19.075 -3.306 25.784 1.00 45.16 232 PHE A C 1
ATOM 1864 O O . PHE A 1 232 ? -18.257 -3.166 26.693 1.00 45.16 232 PHE A O 1
ATOM 1871 N N . GLU A 1 233 ? -19.961 -4.308 25.806 1.00 36.38 233 GLU A N 1
ATOM 1872 C CA . GLU A 1 233 ? -19.773 -5.449 26.710 1.00 36.38 233 GLU A CA 1
ATOM 1873 C C . GLU A 1 233 ? -18.614 -6.318 26.203 1.00 36.38 233 GLU A C 1
ATOM 1875 O O . GLU A 1 233 ? -18.778 -7.336 25.528 1.00 36.38 233 GLU A O 1
ATOM 1880 N N . ALA A 1 234 ? -17.394 -5.901 26.540 1.00 39.88 234 ALA A N 1
ATOM 1881 C CA . ALA A 1 234 ? -16.275 -6.818 26.605 1.00 39.88 234 ALA A CA 1
ATOM 1882 C C . ALA A 1 234 ? -16.649 -7.908 27.619 1.00 39.88 234 ALA A C 1
ATOM 1884 O O . ALA A 1 234 ? -16.705 -7.646 28.820 1.00 39.88 234 ALA A O 1
ATOM 1885 N N . LYS A 1 235 ? -16.936 -9.125 27.141 1.00 33.47 235 LYS A N 1
ATOM 1886 C CA . LYS A 1 235 ? -17.038 -10.285 28.030 1.00 33.47 235 LYS A CA 1
ATOM 1887 C C . LYS A 1 235 ? -15.724 -10.394 28.814 1.00 33.47 235 LYS A C 1
ATOM 1889 O O . LYS A 1 235 ? -14.678 -10.512 28.169 1.00 33.47 235 LYS A O 1
ATOM 1894 N N . PRO A 1 236 ? -15.749 -10.353 30.157 1.00 41.19 236 PRO A N 1
ATOM 1895 C CA . PRO A 1 236 ? -14.561 -10.644 30.938 1.00 41.19 236 PRO A CA 1
ATOM 1896 C C . PRO A 1 236 ? -14.182 -12.112 30.713 1.00 41.19 236 PRO A C 1
ATOM 1898 O O . PRO A 1 236 ? -15.036 -12.998 30.782 1.00 41.19 236 PRO A O 1
ATOM 1901 N N . SER A 1 237 ? -12.914 -12.332 30.367 1.00 46.00 237 SER A N 1
ATOM 1902 C CA . SER A 1 237 ? -12.251 -13.638 30.400 1.00 46.00 237 SER A CA 1
ATOM 1903 C C . SER A 1 237 ? -11.894 -14.017 31.826 1.00 46.00 237 SER A C 1
ATOM 1905 O O . SER A 1 237 ? -11.335 -13.119 32.500 1.00 46.00 237 SER A O 1
#

Foldseek 3Di:
DDPVLLQVLLVCLQPPLVVVLVVVLVVVCVVPNDDCPDLCRFLASSLLSNLVSLCVQVVVCCVVVVCLQVDALVNLLSSQLNSLNSNQVNVLVVCVVPPPQADDDPQFHQDWDDDPPDPAIWGFDGDPDTQAIAGGSSLLRSLLSSLSSCQSNCCVVDPNCSVVRSVVSSVLNSLSSSCVRCPVVDDVVSVVVCVVVPRNPVSRVVSVVSVVVSVVVSVVVVVVVVVPDPPPPPPDD

Mean predicted aligned error: 7.37 Å

Sequence (237 aa):
MTWKQVSLFVLSGVLVVIPLTNWTMQGLHLIFGGQTTDTWSFAVMTPIIEEVYKLLPLALFLFFSRRATSLSLSDYVLLGAAPGIGFQFAEELSRRLTQSHYGVSFLGGKTLHWELFDLFPGYFEESFIPTMMNVTHPVHSAMIALGFGIAYRYTSCLTRWVYVFPALLLCWAILNHAAWNGQNRLPDWILTIHEWTGEGYRTEGFFLLLLMAGLLKDYWICTVSVNGCPFFEAKPS